Protein AF-A0A395JL79-F1 (afdb_monomer)

Mean predicted aligned error: 11.74 Å

Organism: NCBI:txid644221

Secondary structure (DSSP, 8-state):
----PPP-----S-S-HHHHHHHHHHGGGSS-PPP----------PPPP---HHHHHHHHHHHH--HHHHHTTTTS-GGGEEEETTEEEESSTHHHHHHHHHHHHTT-HHHHHHHHHHHHHHTTS-SSHHHHHHHHHHHHHT-EE--TT--S---EE----TTHHHHHHHHHHHHHHHHHHHTT--TTTTSHHHHHHHHHHHHHTT-HHHHHHHHHHHTT-HHHHHHHHHHHHHHH--THHHHHHHHHHHT-SSB-TTSPBPP-HHHHHHHHHHHHHHHHHHHTTS--TTHHHHHHHHHHHHHHHHHHHHTTS-HHHHHHHHHHHHHHHHH-TTT-SS-TT-

Radius of gyration: 23.01 Å; Cα contacts (8 Å, |Δi|>4): 337; chains: 1; bounding box: 56×67×57 Å

Nearest PDB structures (foldseek):
  3fp2-assembly1_A  TM=2.726E-01  e=8.564E+00  Saccharomyces cerevisiae
  7uwa-assembly1_E  TM=1.575E-01  e=2.202E+00  Citrus x limon

Structure (mmCIF, N/CA/C/O backbone):
data_AF-A0A395JL79-F1
#
_entry.id   AF-A0A395JL79-F1
#
loop_
_atom_site.group_PDB
_atom_site.id
_atom_site.type_symbol
_atom_site.label_atom_id
_atom_site.label_alt_id
_atom_site.label_comp_id
_atom_site.label_asym_id
_atom_site.label_entity_id
_atom_site.label_seq_id
_atom_site.pdbx_PDB_ins_code
_atom_site.Cartn_x
_atom_site.Cartn_y
_atom_site.Cartn_z
_atom_site.occupancy
_atom_site.B_iso_or_equiv
_atom_site.auth_seq_id
_atom_site.auth_comp_id
_atom_site.auth_asym_id
_atom_site.auth_atom_id
_atom_site.pdbx_PDB_model_num
ATOM 1 N N . MET A 1 1 ? 20.449 41.586 7.944 1.00 35.88 1 MET A N 1
ATOM 2 C CA . MET A 1 1 ? 19.721 40.452 8.551 1.00 35.88 1 MET A CA 1
ATOM 3 C C . MET A 1 1 ? 19.517 39.411 7.463 1.00 35.88 1 MET A C 1
ATOM 5 O O . MET A 1 1 ? 18.727 39.647 6.563 1.00 35.88 1 MET A O 1
ATOM 9 N N . LYS A 1 2 ? 20.332 38.350 7.452 1.00 28.09 2 LYS A N 1
ATOM 10 C CA . LYS A 1 2 ? 20.233 37.249 6.480 1.00 28.09 2 LYS A CA 1
ATOM 11 C C . LYS A 1 2 ? 19.336 36.169 7.091 1.00 28.09 2 LYS A C 1
ATOM 13 O O . LYS A 1 2 ? 19.547 35.816 8.247 1.00 28.09 2 LYS A O 1
ATOM 18 N N . SER A 1 3 ? 18.320 35.707 6.362 1.00 25.36 3 SER A N 1
ATOM 19 C CA . SER A 1 3 ? 17.423 34.650 6.837 1.00 25.36 3 SER A CA 1
ATOM 20 C C . SER A 1 3 ? 18.163 33.314 6.868 1.00 25.36 3 SER A C 1
ATOM 22 O O . SER A 1 3 ? 18.637 32.854 5.830 1.00 25.36 3 SER A O 1
ATOM 24 N N . ASN A 1 4 ? 18.229 32.680 8.036 1.00 24.16 4 ASN A N 1
ATOM 25 C CA . ASN A 1 4 ? 18.632 31.282 8.151 1.00 24.16 4 ASN A CA 1
ATOM 26 C C . ASN A 1 4 ? 17.526 30.416 7.532 1.00 24.16 4 ASN A C 1
ATOM 28 O O . ASN A 1 4 ? 16.476 30.223 8.146 1.00 24.16 4 ASN A O 1
ATOM 32 N N . LYS A 1 5 ? 17.744 29.931 6.304 1.00 25.89 5 LYS A N 1
ATOM 33 C CA . LYS A 1 5 ? 16.946 28.837 5.743 1.00 25.89 5 LYS A CA 1
ATOM 34 C C . LYS A 1 5 ? 17.264 27.579 6.555 1.00 25.89 5 LYS A C 1
ATOM 36 O O . LYS A 1 5 ? 18.432 27.247 6.741 1.00 25.89 5 LYS A O 1
ATOM 41 N N . ARG A 1 6 ? 16.225 26.954 7.112 1.00 25.12 6 ARG A N 1
ATOM 42 C CA . ARG A 1 6 ? 16.330 25.694 7.855 1.00 25.12 6 ARG A CA 1
ATOM 43 C C . ARG A 1 6 ? 16.490 24.533 6.877 1.00 25.12 6 ARG A C 1
ATOM 45 O O . ARG A 1 6 ? 15.900 24.546 5.802 1.00 25.12 6 ARG A O 1
ATOM 52 N N . ILE A 1 7 ? 17.312 23.585 7.303 1.00 28.25 7 ILE A N 1
ATOM 53 C CA . ILE A 1 7 ? 17.752 22.380 6.606 1.00 28.25 7 ILE A CA 1
ATOM 54 C C . ILE A 1 7 ? 16.629 21.332 6.661 1.00 28.25 7 ILE A C 1
ATOM 56 O O . ILE A 1 7 ? 15.991 21.162 7.701 1.00 28.25 7 ILE A O 1
ATOM 60 N N . LEU A 1 8 ? 16.384 20.662 5.536 1.00 26.08 8 LEU A N 1
ATOM 61 C CA . LEU A 1 8 ? 15.513 19.494 5.399 1.00 26.08 8 LEU A CA 1
ATOM 62 C C . LEU A 1 8 ? 16.403 18.320 4.978 1.00 26.08 8 LEU A C 1
ATOM 64 O O . LEU A 1 8 ? 17.030 18.388 3.928 1.00 26.08 8 LEU A O 1
ATOM 68 N N . LEU A 1 9 ? 16.459 17.267 5.792 1.00 24.62 9 LEU A N 1
ATOM 69 C CA . LEU A 1 9 ? 17.047 15.976 5.429 1.00 24.62 9 LEU A CA 1
ATOM 70 C C . LEU A 1 9 ? 15.900 14.975 5.222 1.00 24.62 9 LEU A C 1
ATOM 72 O O . LEU A 1 9 ? 15.149 14.752 6.175 1.00 24.62 9 LEU A O 1
ATOM 76 N N . PRO A 1 10 ? 15.729 14.370 4.033 1.00 32.12 10 PRO A N 1
ATOM 77 C CA . PRO A 1 10 ? 14.830 13.239 3.861 1.00 32.12 10 PRO A CA 1
ATOM 78 C C . PRO A 1 10 ? 15.561 11.896 4.052 1.00 32.12 10 PRO A C 1
ATOM 80 O O . PRO A 1 10 ? 16.658 11.691 3.545 1.00 32.12 10 PRO A O 1
ATOM 83 N N . CYS A 1 11 ? 14.903 11.028 4.826 1.00 28.41 11 CYS A N 1
ATOM 84 C CA . CYS A 1 11 ? 14.988 9.567 4.974 1.00 28.41 11 CYS A CA 1
ATOM 85 C C . CYS A 1 11 ? 16.276 8.818 4.575 1.00 28.41 11 CYS A C 1
ATOM 87 O O . CYS A 1 11 ? 16.659 8.738 3.412 1.00 28.41 11 CYS A O 1
ATOM 89 N N . GLY A 1 12 ? 16.853 8.119 5.558 1.00 25.81 12 GLY A N 1
ATOM 90 C CA . GLY A 1 12 ? 17.882 7.107 5.340 1.00 25.81 12 GLY A CA 1
ATOM 91 C C . GLY A 1 12 ? 17.348 5.832 4.670 1.00 25.81 12 GLY A C 1
ATOM 92 O O . GLY A 1 12 ? 16.394 5.234 5.151 1.00 25.81 12 GLY A O 1
ATOM 93 N N . ILE A 1 13 ? 18.035 5.448 3.591 1.00 29.73 13 ILE A N 1
ATOM 94 C CA . ILE A 1 13 ? 18.444 4.093 3.175 1.00 29.73 13 ILE A CA 1
ATOM 95 C C . ILE A 1 13 ? 17.333 3.020 3.049 1.00 29.73 13 ILE A C 1
ATOM 97 O O . ILE A 1 13 ? 16.940 2.368 4.011 1.00 29.73 13 ILE A O 1
ATOM 101 N N . VAL A 1 14 ? 16.992 2.777 1.771 1.00 32.81 14 VAL A N 1
ATOM 102 C CA . VAL A 1 14 ? 16.596 1.502 1.127 1.00 32.81 14 VAL A CA 1
ATOM 103 C C . VAL A 1 14 ? 15.148 1.040 1.332 1.00 32.81 14 VAL A C 1
ATOM 105 O O . VAL A 1 14 ? 14.847 -0.012 1.881 1.00 32.81 14 VAL A O 1
ATOM 108 N N . THR A 1 15 ? 14.230 1.808 0.753 1.00 31.19 15 THR A N 1
ATOM 109 C CA . THR A 1 15 ? 13.181 1.272 -0.134 1.00 31.19 15 THR A CA 1
ATOM 110 C C . THR A 1 15 ? 13.121 2.212 -1.340 1.00 31.19 15 THR A C 1
ATOM 112 O O . THR A 1 15 ? 13.441 3.389 -1.177 1.00 31.19 15 THR A O 1
ATOM 115 N N . SER A 1 16 ? 12.820 1.701 -2.542 1.00 38.34 16 SER A N 1
ATOM 116 C CA . SER A 1 16 ? 12.900 2.447 -3.816 1.00 38.34 16 SER A CA 1
ATOM 117 C C . SER A 1 16 ? 12.462 3.915 -3.692 1.00 38.34 16 SER A C 1
ATOM 119 O O . SER A 1 16 ? 11.491 4.219 -2.991 1.00 38.34 16 SER A O 1
ATOM 121 N N . ILE A 1 17 ? 13.126 4.823 -4.410 1.00 38.81 17 ILE A N 1
ATOM 122 C CA . ILE A 1 17 ? 12.767 6.252 -4.479 1.00 38.81 17 ILE A CA 1
ATOM 123 C C . ILE A 1 17 ? 11.259 6.443 -4.760 1.00 38.81 17 ILE A C 1
ATOM 125 O O . ILE A 1 17 ? 10.631 7.352 -4.211 1.00 38.81 17 ILE A O 1
ATOM 129 N N . SER A 1 18 ? 10.646 5.519 -5.503 1.00 34.09 18 SER A N 1
ATOM 130 C CA . SER A 1 18 ? 9.208 5.450 -5.793 1.00 34.09 18 SER A CA 1
ATOM 131 C C . SER A 1 18 ? 8.313 5.305 -4.547 1.00 34.09 18 SER A C 1
ATOM 133 O O . SER A 1 18 ? 7.221 5.871 -4.508 1.00 34.09 18 SER A O 1
ATOM 135 N N . ILE A 1 19 ? 8.766 4.606 -3.499 1.00 36.44 19 ILE A N 1
ATOM 136 C CA . ILE A 1 19 ? 8.059 4.482 -2.207 1.00 36.44 19 ILE A CA 1
ATOM 137 C C . ILE A 1 19 ? 8.264 5.746 -1.357 1.00 36.44 19 ILE A C 1
ATOM 139 O O . ILE A 1 19 ? 7.321 6.236 -0.732 1.00 36.44 19 ILE A O 1
ATOM 143 N N . CYS A 1 20 ? 9.460 6.339 -1.386 1.00 35.03 20 CYS A N 1
ATOM 144 C CA . CYS A 1 20 ? 9.767 7.578 -0.660 1.00 35.03 20 CYS A CA 1
ATOM 145 C C . CYS A 1 20 ? 8.932 8.779 -1.142 1.00 35.03 20 CYS A C 1
ATOM 147 O O . CYS A 1 20 ? 8.491 9.594 -0.327 1.00 35.03 20 CYS A O 1
ATOM 149 N N . ILE A 1 21 ? 8.647 8.873 -2.446 1.00 34.16 21 ILE A N 1
ATOM 150 C CA . ILE A 1 21 ? 7.797 9.937 -3.012 1.00 34.16 21 ILE A CA 1
ATOM 151 C C . ILE A 1 21 ? 6.359 9.859 -2.470 1.00 34.16 21 ILE A C 1
ATOM 153 O O . ILE A 1 21 ? 5.736 10.898 -2.241 1.00 34.16 21 ILE A O 1
ATOM 157 N N . TYR A 1 22 ? 5.843 8.657 -2.193 1.00 34.19 22 TYR A N 1
ATOM 158 C CA . TYR A 1 22 ? 4.493 8.469 -1.652 1.00 34.19 22 TYR A CA 1
ATOM 159 C C . TYR A 1 22 ? 4.357 9.003 -0.212 1.00 34.19 22 TYR A C 1
ATOM 161 O O . TYR A 1 22 ? 3.384 9.696 0.099 1.00 34.19 22 TYR A O 1
ATOM 169 N N . PHE A 1 23 ? 5.356 8.780 0.651 1.00 32.59 23 PHE A N 1
ATOM 170 C CA . PHE A 1 23 ? 5.346 9.287 2.033 1.00 32.59 23 PHE A CA 1
ATOM 171 C C . PHE A 1 23 ? 5.419 10.822 2.114 1.00 32.59 23 PHE A C 1
ATOM 173 O O . PHE A 1 23 ? 4.741 11.428 2.944 1.00 32.59 23 PHE A O 1
ATOM 180 N N . LEU A 1 24 ? 6.134 11.478 1.194 1.00 32.25 24 LEU A N 1
ATOM 181 C CA . LEU A 1 24 ? 6.222 12.947 1.140 1.00 32.25 24 LEU A CA 1
ATOM 182 C C . LEU A 1 24 ? 4.893 13.637 0.764 1.00 32.25 24 LEU A C 1
ATOM 184 O O . LEU A 1 24 ? 4.720 14.834 1.008 1.00 32.25 24 LEU A O 1
ATOM 188 N N . VAL A 1 25 ? 3.938 12.914 0.167 1.00 32.84 25 VAL A N 1
ATOM 189 C CA . VAL A 1 25 ? 2.616 13.457 -0.198 1.00 32.84 25 VAL A CA 1
ATOM 190 C C . VAL A 1 25 ? 1.648 13.472 0.995 1.00 32.84 25 VAL A C 1
ATOM 192 O O . VAL A 1 25 ? 0.778 14.345 1.048 1.00 32.84 25 VAL A O 1
ATOM 195 N N . GLN A 1 26 ? 1.815 12.571 1.967 1.00 33.25 26 GLN A N 1
ATOM 196 C CA . GLN A 1 26 ? 0.962 12.474 3.160 1.00 33.25 26 GLN A CA 1
ATOM 197 C C . GLN A 1 26 ? 1.230 13.602 4.176 1.00 33.25 26 GLN A C 1
ATOM 199 O O . GLN A 1 26 ? 0.284 14.162 4.734 1.00 33.25 26 GLN A O 1
ATOM 204 N N . ASP A 1 27 ? 2.486 14.034 4.330 1.00 32.03 27 ASP A N 1
ATOM 205 C CA . ASP A 1 27 ? 2.890 15.062 5.309 1.00 32.03 27 ASP A CA 1
ATOM 206 C C . ASP A 1 27 ? 2.229 16.440 5.098 1.00 32.03 27 ASP A C 1
ATOM 208 O O . ASP A 1 27 ? 2.135 17.245 6.024 1.00 32.03 27 ASP A O 1
ATOM 212 N N . LYS A 1 28 ? 1.707 16.738 3.899 1.00 34.94 28 LYS A N 1
ATOM 213 C CA . LYS A 1 28 ? 1.058 18.032 3.608 1.00 34.94 28 LYS A CA 1
ATOM 214 C C . LYS A 1 28 ? -0.351 18.197 4.185 1.00 34.94 28 LYS A C 1
ATOM 216 O O . LYS A 1 28 ? -0.870 19.313 4.140 1.00 34.94 28 LYS A O 1
ATOM 221 N N . TYR A 1 29 ? -0.972 17.138 4.705 1.00 36.22 29 TYR A N 1
ATOM 222 C CA . TYR A 1 29 ? -2.343 17.191 5.233 1.00 36.22 29 TYR A CA 1
ATOM 223 C C . TYR A 1 29 ? -2.423 17.270 6.767 1.00 36.22 29 TYR A C 1
ATOM 225 O O . TYR A 1 29 ? -3.520 17.382 7.310 1.00 36.22 29 TYR A O 1
ATOM 233 N N . LEU A 1 30 ? -1.280 17.316 7.464 1.00 31.88 30 LEU A N 1
ATOM 234 C CA . LEU A 1 30 ? -1.198 17.609 8.897 1.00 31.88 30 LEU A CA 1
ATOM 235 C C . LEU A 1 30 ? -0.513 18.972 9.110 1.00 31.88 30 LEU A C 1
ATOM 237 O O . LEU A 1 30 ? 0.690 19.101 8.884 1.00 31.88 30 LEU A O 1
ATOM 241 N N . PRO A 1 31 ? -1.232 20.025 9.537 1.00 27.19 31 PRO A N 1
ATOM 242 C CA . PRO A 1 31 ? -0.589 21.286 9.870 1.00 27.19 31 PRO A CA 1
ATOM 243 C C . PRO A 1 31 ? 0.194 21.129 11.187 1.00 27.19 31 PRO A C 1
ATOM 245 O O . PRO A 1 31 ? -0.408 20.943 12.240 1.00 27.19 31 PRO A O 1
ATOM 248 N N . ASN A 1 32 ? 1.525 21.277 11.114 1.00 32.78 32 ASN A N 1
ATOM 249 C CA . ASN A 1 32 ? 2.509 21.358 12.217 1.00 32.78 32 ASN A CA 1
ATOM 250 C C . ASN A 1 32 ? 3.158 20.051 12.724 1.00 32.78 32 ASN A C 1
ATOM 252 O O . ASN A 1 32 ? 3.128 19.781 13.924 1.00 32.78 32 ASN A O 1
ATOM 256 N N . SER A 1 33 ? 3.888 19.320 11.877 1.00 30.11 33 SER A N 1
ATOM 257 C CA . SER A 1 33 ? 4.981 18.454 12.353 1.00 30.11 33 SER A CA 1
ATOM 258 C C . SER A 1 33 ? 6.345 19.120 12.094 1.00 30.11 33 SER A C 1
ATOM 260 O O . SER A 1 33 ? 6.648 19.606 11.006 1.00 30.11 33 SER A O 1
ATOM 262 N N . THR A 1 34 ? 7.164 19.244 13.139 1.00 30.83 34 THR A N 1
ATOM 263 C CA . THR A 1 34 ? 8.537 19.772 13.064 1.00 30.83 34 THR A CA 1
ATOM 264 C C . THR A 1 34 ? 9.513 18.667 12.651 1.00 30.83 34 THR A C 1
ATOM 266 O O . THR A 1 34 ? 9.501 17.603 13.264 1.00 30.83 34 THR A O 1
ATOM 269 N N . SER A 1 35 ? 10.379 18.932 11.665 1.00 28.84 35 SER A N 1
ATOM 270 C CA . SER A 1 35 ? 11.387 17.994 11.141 1.00 28.84 35 SER A CA 1
ATOM 271 C C . SER A 1 35 ? 12.540 17.706 12.124 1.00 28.84 35 SER A C 1
ATOM 273 O O . SER A 1 35 ? 12.873 18.538 12.973 1.00 28.84 35 SER A O 1
ATOM 275 N N . HIS A 1 36 ? 13.153 16.519 12.006 1.00 37.94 36 HIS A N 1
ATOM 276 C CA . HIS A 1 36 ? 14.212 15.997 12.885 1.00 37.94 36 HIS A CA 1
ATOM 277 C C . HIS A 1 36 ? 15.485 15.578 12.124 1.00 37.94 36 HIS A C 1
ATOM 279 O O . HIS A 1 36 ? 15.401 15.105 10.994 1.00 37.94 36 HIS A O 1
ATOM 285 N N . ASP A 1 37 ? 16.640 15.720 12.792 1.00 26.97 37 ASP A N 1
ATOM 286 C CA . ASP A 1 37 ? 17.976 15.275 12.362 1.00 26.97 37 ASP A CA 1
ATOM 287 C C . ASP A 1 37 ? 18.184 13.763 12.583 1.00 26.97 37 ASP A C 1
ATOM 289 O O . ASP A 1 37 ? 17.857 13.236 13.651 1.00 26.97 37 ASP A O 1
ATOM 293 N N . PHE A 1 38 ? 18.803 13.084 11.610 1.00 26.55 38 PHE A N 1
ATOM 294 C CA . PHE A 1 38 ? 19.229 11.680 11.688 1.00 26.55 38 PHE A CA 1
ATOM 295 C C . PHE A 1 38 ? 20.764 11.574 11.747 1.00 26.55 38 PHE A C 1
ATOM 297 O O . PHE A 1 38 ? 21.465 12.246 10.995 1.00 26.55 38 PHE A O 1
ATOM 304 N N . GLN A 1 39 ? 21.295 10.700 12.609 1.00 26.80 39 GLN A N 1
ATOM 305 C CA . GLN A 1 39 ? 22.702 10.275 12.576 1.00 26.80 39 GLN A CA 1
ATOM 306 C C . GLN A 1 39 ? 22.824 8.935 11.837 1.00 26.80 39 GLN A C 1
ATOM 308 O O . GLN A 1 39 ? 22.110 7.987 12.158 1.00 26.80 39 GLN A O 1
ATOM 313 N N . GLN A 1 40 ? 23.733 8.862 10.858 1.00 25.17 40 GLN A N 1
ATOM 314 C CA . GLN A 1 40 ? 24.021 7.656 10.076 1.00 25.17 40 GLN A CA 1
ATOM 315 C C . GLN A 1 40 ? 24.845 6.632 10.876 1.00 25.17 40 GLN A C 1
ATOM 317 O O . GLN A 1 40 ? 25.783 6.990 11.591 1.00 25.17 40 GLN A O 1
ATOM 322 N N . VAL A 1 41 ? 24.527 5.347 10.699 1.00 24.12 41 VAL A N 1
ATOM 323 C CA . VAL A 1 41 ? 25.319 4.201 11.172 1.00 24.12 41 VAL A CA 1
ATOM 324 C C . VAL A 1 41 ? 25.913 3.497 9.951 1.00 24.12 41 VAL A C 1
ATOM 326 O O . VAL A 1 41 ? 25.181 3.115 9.043 1.00 24.12 41 VAL A O 1
ATOM 329 N N . ASN A 1 42 ? 27.235 3.311 9.938 1.00 24.17 42 ASN A N 1
ATOM 330 C CA . ASN A 1 42 ? 27.938 2.562 8.895 1.00 24.17 42 ASN A CA 1
ATOM 331 C C . ASN A 1 42 ? 27.686 1.056 9.047 1.00 24.17 42 ASN A C 1
ATOM 333 O O . ASN A 1 42 ? 28.084 0.463 10.052 1.00 24.17 42 ASN A O 1
ATOM 337 N N . ILE A 1 43 ? 27.092 0.432 8.029 1.00 24.09 43 ILE A N 1
ATOM 338 C CA . ILE A 1 43 ? 26.986 -1.026 7.899 1.00 24.09 43 ILE A CA 1
ATOM 339 C C . ILE A 1 43 ? 27.960 -1.476 6.805 1.00 24.09 43 ILE A C 1
ATOM 341 O O . ILE A 1 43 ? 27.971 -0.947 5.699 1.00 24.09 43 ILE A O 1
ATOM 345 N N . SER A 1 44 ? 28.811 -2.443 7.143 1.00 24.56 44 SER A N 1
ATOM 346 C CA . SER A 1 44 ? 29.825 -3.024 6.259 1.00 24.56 44 SER A CA 1
ATOM 347 C C . SER A 1 44 ? 29.184 -3.944 5.215 1.00 24.56 44 SER A C 1
ATOM 349 O O . SER A 1 44 ? 28.647 -4.992 5.572 1.00 24.56 44 SER A O 1
ATOM 351 N N . THR A 1 45 ? 29.308 -3.607 3.933 1.00 27.56 45 THR A N 1
ATOM 352 C CA . THR A 1 45 ? 28.855 -4.425 2.799 1.00 27.56 45 THR A CA 1
ATOM 353 C C . THR A 1 45 ? 29.952 -5.400 2.354 1.00 27.56 45 THR A C 1
ATOM 355 O O . THR A 1 45 ? 30.867 -5.056 1.608 1.00 27.56 45 THR A O 1
ATOM 358 N N . ASN A 1 46 ? 29.882 -6.655 2.807 1.00 27.12 46 ASN A N 1
ATOM 359 C CA . ASN A 1 46 ? 30.687 -7.725 2.211 1.00 27.12 46 ASN A CA 1
ATOM 360 C C . ASN A 1 46 ? 29.962 -8.286 0.982 1.00 27.12 46 ASN A C 1
ATOM 362 O O . ASN A 1 46 ? 28.807 -8.692 1.065 1.00 27.12 46 ASN A O 1
ATOM 366 N N . LYS A 1 47 ? 30.663 -8.319 -0.154 1.00 28.45 47 LYS A N 1
ATOM 367 C CA . LYS A 1 47 ? 30.172 -8.846 -1.434 1.00 28.45 47 LYS A CA 1
ATOM 368 C C . LYS A 1 47 ? 29.895 -10.359 -1.320 1.00 28.45 47 LYS A C 1
ATOM 370 O O . LYS A 1 47 ? 30.787 -11.070 -0.850 1.00 28.45 47 LYS A O 1
ATOM 375 N N . PRO A 1 48 ? 28.732 -10.877 -1.754 1.00 36.66 48 PRO A N 1
ATOM 376 C CA . PRO A 1 48 ? 28.466 -12.310 -1.708 1.00 36.66 48 PRO A CA 1
ATOM 377 C C . PRO A 1 48 ? 29.303 -13.072 -2.747 1.00 36.66 48 PRO A C 1
ATOM 379 O O . PRO A 1 48 ? 29.493 -12.636 -3.885 1.00 36.66 48 PRO A O 1
ATOM 382 N N . GLU A 1 49 ? 29.826 -14.220 -2.324 1.00 34.19 49 GLU A N 1
ATOM 383 C CA . GLU A 1 49 ? 30.579 -15.164 -3.149 1.00 34.19 49 GLU A CA 1
ATOM 384 C C . GLU A 1 49 ? 29.624 -15.877 -4.126 1.00 34.19 49 GLU A C 1
ATOM 386 O O . GLU A 1 49 ? 28.550 -16.335 -3.735 1.00 34.19 49 GLU A O 1
ATOM 391 N N . VAL A 1 50 ? 29.995 -15.969 -5.408 1.00 40.53 50 VAL A N 1
ATOM 392 C CA . VAL A 1 50 ? 29.166 -16.620 -6.438 1.00 40.53 50 VAL A CA 1
ATOM 393 C C . VAL A 1 50 ? 29.192 -18.137 -6.224 1.00 40.53 50 VAL A C 1
ATOM 395 O O . VAL A 1 50 ? 30.122 -18.827 -6.643 1.00 40.53 50 VAL A O 1
ATOM 398 N N . LEU A 1 51 ? 28.167 -18.666 -5.560 1.00 44.31 51 LEU A N 1
ATOM 399 C CA . LEU A 1 51 ? 27.939 -20.103 -5.413 1.00 44.31 51 LEU A CA 1
ATOM 400 C C . LEU A 1 51 ? 27.280 -20.670 -6.690 1.00 44.31 51 LEU A C 1
ATOM 402 O O . LEU A 1 51 ? 26.502 -19.998 -7.365 1.00 44.31 51 LEU A O 1
ATOM 406 N N . GLY A 1 52 ? 27.609 -21.914 -7.057 1.00 51.72 52 GLY A N 1
ATOM 407 C CA . GLY A 1 52 ? 26.949 -22.615 -8.171 1.00 51.72 52 GLY A CA 1
ATOM 408 C C . GLY A 1 52 ? 25.472 -22.922 -7.874 1.00 51.72 52 GLY A C 1
ATOM 409 O O . GLY A 1 52 ? 25.108 -23.060 -6.708 1.00 51.72 52 GLY A O 1
ATOM 410 N N . GLU A 1 53 ? 24.642 -23.082 -8.916 1.00 51.19 53 GLU A N 1
ATOM 411 C CA . GLU A 1 53 ? 23.160 -23.142 -8.851 1.00 51.19 53 GLU A CA 1
ATOM 412 C C . GLU A 1 53 ? 22.593 -23.994 -7.698 1.00 51.19 53 GLU A C 1
ATOM 414 O O . GLU A 1 53 ? 21.739 -23.528 -6.946 1.00 51.19 53 GLU A O 1
ATOM 419 N N . THR A 1 54 ? 23.093 -25.218 -7.496 1.00 54.19 54 THR A N 1
ATOM 420 C CA . THR A 1 54 ? 22.615 -26.111 -6.423 1.00 54.19 54 THR A CA 1
ATOM 421 C C . THR A 1 54 ? 22.965 -25.594 -5.026 1.00 54.19 54 THR A C 1
ATOM 423 O O . THR A 1 54 ? 22.135 -25.636 -4.126 1.00 54.19 54 THR A O 1
ATOM 426 N N . LYS A 1 55 ? 24.174 -25.050 -4.842 1.00 59.03 55 LYS A N 1
ATOM 427 C CA . LYS A 1 55 ? 24.627 -24.528 -3.543 1.00 59.03 55 LYS A CA 1
ATOM 428 C C . LYS A 1 55 ? 23.933 -23.219 -3.182 1.00 59.03 55 LYS A C 1
ATOM 430 O O . LYS A 1 55 ? 23.637 -23.010 -2.013 1.00 59.03 55 LYS A O 1
ATOM 435 N N . THR A 1 56 ? 23.646 -22.374 -4.171 1.00 59.22 56 THR A N 1
ATOM 436 C CA . THR A 1 56 ? 22.850 -21.154 -3.984 1.00 59.22 56 THR A CA 1
ATOM 437 C C . THR A 1 56 ? 21.431 -21.512 -3.556 1.00 59.22 56 THR A C 1
ATOM 439 O O . THR A 1 56 ? 20.946 -20.994 -2.556 1.00 59.22 56 THR A O 1
ATOM 442 N N . ARG A 1 57 ? 20.799 -22.479 -4.237 1.00 58.03 57 ARG A N 1
ATOM 443 C CA . ARG A 1 57 ? 19.463 -22.978 -3.882 1.00 58.03 57 ARG A CA 1
ATOM 444 C C . ARG A 1 57 ? 19.405 -23.517 -2.450 1.00 58.03 57 ARG A C 1
ATOM 446 O O . ARG A 1 57 ? 18.505 -23.145 -1.702 1.00 58.03 57 ARG A O 1
ATOM 453 N N . ASP A 1 58 ? 20.360 -24.358 -2.063 1.00 61.31 58 ASP A N 1
ATOM 454 C CA . ASP A 1 58 ? 20.387 -24.966 -0.728 1.00 61.31 58 ASP A CA 1
ATOM 455 C C . ASP A 1 58 ? 20.701 -23.941 0.377 1.00 61.31 58 ASP A C 1
ATOM 457 O O . ASP A 1 58 ? 20.101 -23.999 1.449 1.00 61.31 58 ASP A O 1
ATOM 461 N N . ALA A 1 59 ? 21.568 -22.958 0.104 1.00 58.72 59 ALA A N 1
ATOM 462 C CA . ALA A 1 59 ? 21.872 -21.869 1.036 1.00 58.72 59 ALA A CA 1
ATOM 463 C C . ALA A 1 59 ? 20.680 -20.919 1.259 1.00 58.72 59 ALA A C 1
ATOM 465 O O . ALA A 1 59 ? 20.491 -20.414 2.366 1.00 58.72 59 ALA A O 1
ATOM 466 N N . ILE A 1 60 ? 19.852 -20.689 0.234 1.00 56.38 60 ILE A N 1
ATOM 467 C CA . ILE A 1 60 ? 18.631 -19.879 0.364 1.00 56.38 60 ILE A CA 1
ATOM 468 C C . ILE A 1 60 ? 17.560 -20.650 1.145 1.00 56.38 60 ILE A C 1
ATOM 470 O O . ILE A 1 60 ? 16.947 -20.088 2.054 1.00 56.38 60 ILE A O 1
ATOM 474 N N . LYS A 1 61 ? 17.391 -21.955 0.872 1.00 56.56 61 LYS A N 1
ATOM 475 C CA . LYS A 1 61 ? 16.491 -22.829 1.649 1.00 56.56 61 LYS A CA 1
ATOM 476 C C . LYS A 1 61 ? 16.829 -22.818 3.137 1.00 56.56 61 LYS A C 1
ATOM 478 O O . LYS A 1 61 ? 15.927 -22.740 3.964 1.00 56.56 61 LYS A O 1
ATOM 483 N N . SER A 1 62 ? 18.116 -22.881 3.481 1.00 50.75 62 SER A N 1
ATOM 484 C CA . SER A 1 62 ? 18.541 -22.995 4.878 1.00 50.75 62 SER A CA 1
ATOM 485 C C . SER A 1 62 ? 18.453 -21.693 5.676 1.00 50.75 62 SER A C 1
ATOM 487 O O . SER A 1 62 ? 18.365 -21.761 6.898 1.00 50.75 62 SER A O 1
ATOM 489 N N . ASN A 1 63 ? 18.503 -20.526 5.023 1.00 43.81 63 ASN A N 1
ATOM 490 C CA . ASN A 1 63 ? 18.655 -19.244 5.720 1.00 43.81 63 ASN A CA 1
ATOM 491 C C . ASN A 1 63 ? 17.380 -18.400 5.820 1.00 43.81 63 ASN A C 1
ATOM 493 O O . ASN A 1 63 ? 17.326 -17.545 6.700 1.00 43.81 63 ASN A O 1
ATOM 497 N N . VAL A 1 64 ? 16.382 -18.593 4.948 1.00 46.16 64 VAL A N 1
ATOM 498 C CA . VAL A 1 64 ? 15.320 -17.577 4.793 1.00 46.16 64 VAL A CA 1
ATOM 499 C C . VAL A 1 64 ? 13.896 -18.098 5.039 1.00 46.16 64 VAL A C 1
ATOM 501 O O . VAL A 1 64 ? 12.968 -17.304 5.118 1.00 46.16 64 VAL A O 1
ATOM 504 N N . GLY A 1 65 ? 13.678 -19.407 5.222 1.00 45.50 65 GLY A N 1
ATOM 505 C CA . GLY A 1 65 ? 12.318 -19.938 5.441 1.00 45.50 65 GLY A CA 1
ATOM 506 C C . GLY A 1 65 ? 11.357 -19.673 4.268 1.00 45.50 65 GLY A C 1
ATOM 507 O O . GLY A 1 65 ? 10.144 -19.694 4.441 1.00 45.50 65 GLY A O 1
ATOM 508 N N . LEU A 1 66 ? 11.910 -19.415 3.079 1.00 55.06 66 LEU A N 1
ATOM 509 C CA . LEU A 1 66 ? 11.212 -19.034 1.850 1.00 55.06 66 LEU A CA 1
ATOM 510 C C . LEU A 1 66 ? 10.846 -20.252 0.990 1.00 55.06 66 LEU A C 1
ATOM 512 O O . LEU A 1 66 ? 11.061 -20.254 -0.220 1.00 55.06 66 LEU A O 1
ATOM 516 N N . GLU A 1 67 ? 10.349 -21.330 1.596 1.00 55.81 67 GLU A N 1
ATOM 517 C CA . GLU A 1 67 ? 10.021 -22.550 0.839 1.00 55.81 67 GLU A CA 1
ATOM 518 C C . GLU A 1 67 ? 8.994 -22.269 -0.275 1.00 55.81 67 GLU A C 1
ATOM 520 O O . GLU A 1 67 ? 9.159 -22.766 -1.393 1.00 55.81 67 GLU A O 1
ATOM 525 N N . ASP A 1 68 ? 8.042 -21.366 -0.021 1.00 53.09 68 ASP A N 1
ATOM 526 C CA . ASP A 1 68 ? 7.041 -20.934 -0.999 1.00 53.09 68 ASP A CA 1
ATOM 527 C C . ASP A 1 68 ? 7.642 -20.058 -2.118 1.00 53.09 68 ASP A C 1
ATOM 529 O O . ASP A 1 68 ? 7.330 -20.270 -3.289 1.00 53.09 68 ASP A O 1
ATOM 533 N N . GLU A 1 69 ? 8.582 -19.146 -1.826 1.00 52.69 69 GLU A N 1
ATOM 534 C CA . GLU A 1 69 ? 9.238 -18.321 -2.867 1.00 52.69 69 GLU A CA 1
ATOM 535 C C . GLU A 1 69 ? 10.284 -19.091 -3.679 1.00 52.69 69 GLU A C 1
ATOM 537 O O . GLU A 1 69 ? 10.713 -18.651 -4.742 1.00 52.69 69 GLU A O 1
ATOM 542 N N . LEU A 1 70 ? 10.702 -20.264 -3.211 1.00 54.34 70 LEU A N 1
ATOM 543 C CA . LEU A 1 70 ? 11.591 -21.140 -3.964 1.00 54.34 70 LEU A CA 1
ATOM 544 C C . LEU A 1 70 ? 10.835 -22.084 -4.898 1.00 54.34 70 LEU A C 1
ATOM 546 O O . LEU A 1 70 ? 11.434 -22.558 -5.863 1.00 54.34 70 LEU A O 1
ATOM 550 N N . SER A 1 71 ? 9.540 -22.324 -4.662 1.00 54.59 71 SER A N 1
ATOM 551 C CA . SER A 1 71 ? 8.672 -23.024 -5.620 1.00 54.59 71 SER A CA 1
ATOM 552 C C . SER A 1 71 ? 8.518 -22.229 -6.926 1.00 54.59 71 SER A C 1
ATOM 554 O O . SER A 1 71 ? 8.528 -22.808 -8.009 1.00 54.59 71 SER A O 1
ATOM 556 N N . PHE A 1 72 ? 8.541 -20.893 -6.838 1.00 54.28 72 PHE A N 1
ATOM 557 C CA . PHE A 1 72 ? 8.632 -19.974 -7.979 1.00 54.28 72 PHE A CA 1
ATOM 558 C C . PHE A 1 72 ? 9.859 -20.248 -8.869 1.00 54.28 72 PHE A C 1
ATOM 560 O O . PHE A 1 72 ? 9.775 -20.118 -10.090 1.00 54.28 72 PHE A O 1
ATOM 567 N N . LEU A 1 73 ? 10.982 -20.692 -8.284 1.00 55.38 73 LEU A N 1
ATOM 568 C CA . LEU A 1 73 ? 12.202 -21.039 -9.025 1.00 55.38 73 LEU A CA 1
ATOM 569 C C . LEU A 1 73 ? 12.133 -22.408 -9.716 1.00 55.38 73 LEU A C 1
ATOM 571 O O . LEU A 1 73 ? 12.956 -22.686 -10.590 1.00 55.38 73 LEU A O 1
ATOM 575 N N . ASP A 1 74 ? 11.191 -23.279 -9.344 1.00 55.47 74 ASP A N 1
ATOM 576 C CA . ASP A 1 74 ? 11.018 -24.568 -10.009 1.00 55.47 74 ASP A CA 1
ATOM 577 C C . ASP A 1 74 ? 10.291 -24.357 -11.353 1.00 55.47 74 ASP A C 1
ATOM 579 O O . ASP A 1 74 ? 9.077 -24.174 -11.444 1.00 55.47 74 ASP A O 1
ATOM 583 N N . GLY A 1 75 ? 11.078 -24.337 -12.432 1.00 57.62 75 GLY A N 1
ATOM 584 C CA . GLY A 1 75 ? 10.606 -24.227 -13.819 1.00 57.62 75 GLY A CA 1
ATOM 585 C C . GLY A 1 75 ? 11.147 -23.011 -14.570 1.00 57.62 75 GLY A C 1
ATOM 586 O O . GLY A 1 75 ? 11.423 -23.125 -15.766 1.00 57.62 75 GLY A O 1
ATOM 587 N N . ILE A 1 76 ? 11.422 -21.906 -13.867 1.00 60.38 76 ILE A N 1
ATOM 588 C CA . ILE A 1 76 ? 12.047 -20.728 -14.476 1.00 60.38 76 ILE A CA 1
ATOM 589 C C . ILE A 1 76 ? 13.540 -21.014 -14.651 1.00 60.38 76 ILE A C 1
ATOM 591 O O . ILE A 1 76 ? 14.241 -21.416 -13.721 1.00 60.38 76 ILE A O 1
ATOM 595 N N . LYS A 1 77 ? 14.071 -20.803 -15.859 1.00 63.31 77 LYS A N 1
ATOM 596 C CA . LYS A 1 77 ? 15.515 -20.937 -16.100 1.00 63.31 77 LYS A CA 1
ATOM 597 C C . LYS A 1 77 ? 16.264 -19.915 -15.236 1.00 63.31 77 LYS A C 1
ATOM 599 O O . LYS A 1 77 ? 16.233 -18.729 -15.548 1.00 63.31 77 LYS A O 1
ATOM 604 N N . TYR A 1 78 ? 17.012 -20.387 -14.231 1.00 56.72 78 TYR A N 1
ATOM 605 C CA . TYR A 1 78 ? 17.824 -19.578 -13.299 1.00 56.72 78 TYR A CA 1
ATOM 606 C C . TYR A 1 78 ? 18.689 -18.499 -13.967 1.00 56.72 78 TYR A C 1
ATOM 608 O O . TYR A 1 78 ? 18.974 -17.471 -13.366 1.00 56.72 78 TYR A O 1
ATOM 616 N N . LYS A 1 79 ? 19.074 -18.693 -15.235 1.00 67.69 79 LYS A N 1
ATOM 617 C CA . LYS A 1 79 ? 19.828 -17.709 -16.028 1.00 67.69 79 LYS A CA 1
ATOM 618 C C . LYS A 1 79 ? 19.127 -16.355 -16.182 1.00 67.69 79 LYS A C 1
ATOM 620 O O . LYS A 1 79 ? 19.804 -15.368 -16.455 1.00 67.69 79 LYS A O 1
ATOM 625 N N . ASN A 1 80 ? 17.808 -16.319 -16.014 1.00 71.38 80 ASN A N 1
ATOM 626 C CA . ASN A 1 80 ? 16.994 -15.119 -16.182 1.00 71.38 80 ASN A CA 1
ATOM 627 C C . ASN A 1 80 ? 16.662 -14.432 -14.854 1.00 71.38 80 ASN A C 1
ATOM 629 O O . ASN A 1 80 ? 15.882 -13.487 -14.861 1.00 71.38 80 ASN A O 1
ATOM 633 N N . ILE A 1 81 ? 17.224 -14.898 -13.738 1.00 73.19 81 ILE A N 1
ATOM 634 C CA . ILE A 1 81 ? 16.910 -14.416 -12.396 1.00 73.19 81 ILE A CA 1
ATOM 635 C C . ILE A 1 81 ? 18.162 -13.812 -11.758 1.00 73.19 81 ILE A C 1
ATOM 637 O O . ILE A 1 81 ? 19.267 -14.342 -11.896 1.00 73.19 81 ILE A O 1
ATOM 641 N N . GLU A 1 82 ? 17.977 -12.706 -11.052 1.00 73.06 82 GLU A N 1
ATOM 642 C CA . GLU A 1 82 ? 18.956 -12.066 -10.187 1.00 73.06 82 GLU A CA 1
ATOM 643 C C . GLU A 1 82 ? 18.466 -12.051 -8.741 1.00 73.06 82 GLU A C 1
ATOM 645 O O . GLU A 1 82 ? 17.274 -11.928 -8.457 1.00 73.06 82 GLU A O 1
ATOM 650 N N . PHE A 1 83 ? 19.418 -12.213 -7.825 1.00 65.19 83 PHE A N 1
ATOM 651 C CA . PHE A 1 83 ? 19.195 -12.024 -6.401 1.00 65.19 83 PHE A CA 1
ATOM 652 C C . PHE A 1 83 ? 19.613 -10.604 -6.063 1.00 65.19 83 PHE A C 1
ATOM 654 O O . PHE A 1 83 ? 20.782 -10.251 -6.225 1.00 65.19 83 PHE A O 1
ATOM 661 N N . THR A 1 84 ? 18.660 -9.813 -5.601 1.00 66.62 84 THR A N 1
ATOM 662 C CA . THR A 1 84 ? 18.887 -8.456 -5.121 1.00 66.62 84 THR A CA 1
ATOM 663 C C . THR A 1 84 ? 18.643 -8.412 -3.616 1.00 66.62 84 THR A C 1
ATOM 665 O O . THR A 1 84 ? 18.080 -9.344 -3.031 1.00 66.62 84 THR A O 1
ATOM 668 N N . ASP A 1 85 ? 19.015 -7.307 -2.972 1.00 53.97 85 ASP A N 1
ATOM 669 C CA . ASP A 1 85 ? 18.656 -7.054 -1.568 1.00 53.97 85 ASP A CA 1
ATOM 670 C C . ASP A 1 85 ? 17.123 -6.989 -1.361 1.00 53.97 85 ASP A C 1
ATOM 672 O O . ASP A 1 85 ? 16.633 -7.006 -0.232 1.00 53.97 85 ASP A O 1
ATOM 676 N N . HIS A 1 86 ? 16.357 -6.959 -2.458 1.00 54.28 86 HIS A N 1
ATOM 677 C CA . HIS A 1 86 ? 14.897 -6.920 -2.506 1.00 54.28 86 HIS A CA 1
ATOM 678 C C . HIS A 1 86 ? 14.255 -8.266 -2.867 1.00 54.28 86 HIS A C 1
ATOM 680 O O . HIS A 1 86 ? 13.040 -8.332 -3.048 1.00 54.28 86 HIS A O 1
ATOM 686 N N . GLY A 1 87 ? 15.048 -9.337 -2.950 1.00 67.81 87 GLY A N 1
ATOM 687 C CA . GLY A 1 87 ? 14.576 -10.684 -3.238 1.00 67.81 87 GLY A CA 1
ATOM 688 C C . GLY A 1 87 ? 14.950 -11.162 -4.637 1.00 67.81 87 GLY A C 1
ATOM 689 O O . GLY A 1 87 ? 16.021 -10.867 -5.163 1.00 67.81 87 GLY A O 1
ATOM 690 N N . ILE A 1 88 ? 14.086 -11.993 -5.208 1.00 72.62 88 ILE A N 1
ATOM 691 C CA . ILE A 1 88 ? 14.331 -12.689 -6.469 1.00 72.62 88 ILE A CA 1
ATOM 692 C C . ILE A 1 88 ? 13.633 -11.924 -7.591 1.00 72.62 88 ILE A C 1
ATOM 694 O O . ILE A 1 88 ? 12.405 -11.903 -7.634 1.00 72.62 88 ILE A O 1
ATOM 698 N N . GLN A 1 89 ? 14.402 -11.336 -8.506 1.00 80.44 89 GLN A N 1
ATOM 699 C CA . GLN A 1 89 ? 13.872 -10.535 -9.613 1.00 80.44 89 GLN A CA 1
ATOM 700 C C . GLN A 1 89 ? 14.307 -11.099 -10.967 1.00 80.44 89 GLN A C 1
ATOM 702 O O . GLN A 1 89 ? 15.413 -11.631 -11.094 1.00 80.44 89 GLN A O 1
ATOM 707 N N . PRO A 1 90 ? 13.471 -11.012 -12.012 1.00 87.00 90 PRO A N 1
ATOM 708 C CA . PRO A 1 90 ? 13.922 -11.332 -13.353 1.00 87.00 90 PRO A CA 1
ATOM 709 C C . PRO A 1 90 ? 14.892 -10.255 -13.855 1.00 87.00 90 PRO A C 1
ATOM 711 O O . PRO A 1 90 ? 14.642 -9.066 -13.694 1.00 87.00 90 PRO A O 1
ATOM 714 N N . LYS A 1 91 ? 15.964 -10.659 -14.548 1.00 89.25 91 LYS A N 1
ATOM 715 C CA . LYS A 1 91 ? 16.854 -9.720 -15.267 1.00 89.25 91 LYS A CA 1
ATOM 716 C C . LYS A 1 91 ? 16.100 -8.903 -16.309 1.00 89.25 91 LYS A C 1
ATOM 718 O O . LYS A 1 91 ? 16.446 -7.771 -16.596 1.00 89.25 91 LYS A O 1
ATOM 723 N N . ASN A 1 92 ? 15.113 -9.541 -16.929 1.00 93.06 92 ASN A N 1
ATOM 724 C CA . ASN A 1 92 ? 14.224 -8.951 -17.910 1.00 93.06 92 ASN A CA 1
ATOM 725 C C . ASN A 1 92 ? 12.859 -9.634 -17.768 1.00 93.06 92 ASN A C 1
ATOM 727 O O . ASN A 1 92 ? 12.762 -10.861 -17.887 1.00 93.06 92 ASN A O 1
ATOM 731 N N . LEU A 1 93 ? 11.824 -8.845 -17.478 1.00 94.12 93 LEU A N 1
ATOM 732 C CA . LEU A 1 93 ? 10.480 -9.332 -17.191 1.00 94.12 93 LEU A CA 1
ATOM 733 C C . LEU A 1 93 ? 9.847 -9.997 -18.417 1.00 94.12 93 LEU A C 1
ATOM 735 O O . LEU A 1 93 ? 9.157 -11.002 -18.262 1.00 94.12 93 LEU A O 1
ATOM 739 N N . ALA A 1 94 ? 10.116 -9.507 -19.631 1.00 95.38 94 ALA A N 1
ATOM 740 C CA . ALA A 1 94 ? 9.539 -10.067 -20.853 1.00 95.38 94 ALA A CA 1
ATOM 741 C C . ALA A 1 94 ? 9.940 -11.538 -21.062 1.00 95.38 94 ALA A C 1
ATOM 743 O O . ALA A 1 94 ? 9.128 -12.342 -21.515 1.00 95.38 94 ALA A O 1
ATOM 744 N N . ASN A 1 95 ? 11.144 -11.930 -20.629 1.00 94.00 95 ASN A N 1
ATOM 745 C CA . ASN A 1 95 ? 11.620 -13.316 -20.708 1.00 94.00 95 ASN A CA 1
ATOM 746 C C . ASN A 1 95 ? 10.863 -14.307 -19.811 1.00 94.00 95 ASN A C 1
ATOM 748 O O . ASN A 1 95 ? 10.988 -15.516 -20.017 1.00 94.00 95 ASN A O 1
ATOM 752 N N . VAL A 1 96 ? 10.144 -13.825 -18.795 1.00 93.38 96 VAL A N 1
ATOM 753 C CA . VAL A 1 96 ? 9.380 -14.663 -17.855 1.00 93.38 96 VAL A CA 1
ATOM 754 C C . VAL A 1 96 ? 7.887 -14.329 -17.840 1.00 93.38 96 VAL A C 1
ATOM 756 O O . VAL A 1 96 ? 7.116 -15.058 -17.226 1.00 93.38 96 VAL A O 1
ATOM 759 N N . TYR A 1 97 ? 7.461 -13.266 -18.529 1.00 94.62 97 TYR A N 1
ATOM 760 C CA . TYR A 1 97 ? 6.101 -12.729 -18.470 1.00 94.62 97 TYR A CA 1
ATOM 761 C C . TYR A 1 97 ? 5.031 -13.785 -18.767 1.00 94.62 97 TYR A C 1
ATOM 763 O O . TYR A 1 97 ? 4.146 -14.003 -17.943 1.00 94.62 97 TYR A O 1
ATOM 771 N N . ASP A 1 98 ? 5.135 -14.485 -19.900 1.00 94.31 98 ASP A N 1
ATOM 772 C CA . ASP A 1 98 ? 4.137 -15.484 -20.306 1.00 94.31 98 ASP A CA 1
ATOM 773 C C . ASP A 1 98 ? 4.072 -16.671 -19.332 1.00 94.31 98 ASP A C 1
ATOM 775 O O . ASP A 1 98 ? 2.994 -17.212 -19.079 1.00 94.31 98 ASP A O 1
ATOM 779 N N . GLU A 1 99 ? 5.208 -17.056 -18.740 1.00 93.00 99 GLU A N 1
ATOM 780 C CA . GLU A 1 99 ? 5.254 -18.107 -17.719 1.00 93.00 99 GLU A CA 1
ATOM 781 C C . GLU A 1 99 ? 4.552 -17.652 -16.433 1.00 93.00 99 GLU A C 1
ATOM 783 O O . GLU A 1 99 ? 3.737 -18.399 -15.890 1.00 93.00 99 GLU A O 1
ATOM 788 N N . LEU A 1 100 ? 4.811 -16.419 -15.978 1.00 92.38 100 LEU A N 1
ATOM 789 C CA . LEU A 1 100 ? 4.143 -15.840 -14.808 1.00 92.38 100 LEU A CA 1
ATOM 790 C C . LEU A 1 100 ? 2.638 -15.709 -15.028 1.00 92.38 100 LEU A C 1
ATOM 792 O O . LEU A 1 100 ? 1.864 -16.061 -14.143 1.00 92.38 100 LEU A O 1
ATOM 796 N N . VAL A 1 101 ? 2.220 -15.252 -16.211 1.00 95.19 101 VAL A N 1
ATOM 797 C CA . VAL A 1 101 ? 0.806 -15.173 -16.593 1.00 95.19 101 VAL A CA 1
ATOM 798 C C . VAL A 1 101 ? 0.168 -16.558 -16.563 1.00 95.19 101 VAL A C 1
ATOM 800 O O . VAL A 1 101 ? -0.888 -16.716 -15.956 1.00 95.19 101 VAL A O 1
ATOM 803 N N . SER A 1 102 ? 0.799 -17.563 -17.178 1.00 95.06 102 SER A N 1
ATOM 804 C CA . SER A 1 102 ? 0.271 -18.932 -17.190 1.00 95.06 102 SER A CA 1
ATOM 805 C C . SER A 1 102 ? 0.110 -19.478 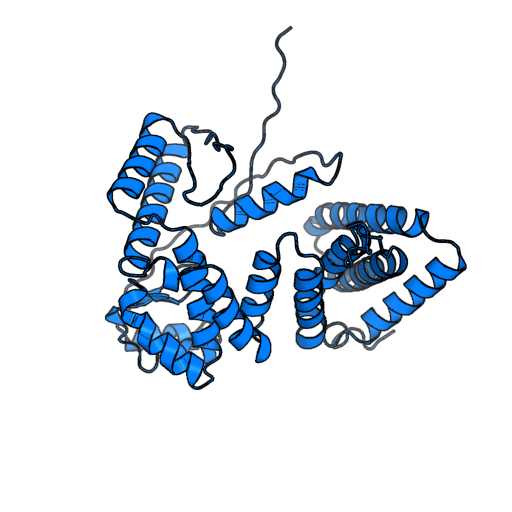-15.772 1.00 95.06 102 SER A C 1
ATOM 807 O O . SER A 1 102 ? -0.979 -19.912 -15.412 1.00 95.06 102 SER A O 1
ATOM 809 N N . LYS A 1 103 ? 1.158 -19.393 -14.942 1.00 92.12 103 LYS A N 1
ATOM 810 C CA . LYS A 1 103 ? 1.128 -19.881 -13.556 1.00 92.12 103 LYS A CA 1
ATOM 811 C C . LYS A 1 103 ? 0.090 -19.142 -12.710 1.00 92.12 103 LYS A C 1
ATOM 813 O O . LYS A 1 103 ? -0.669 -19.775 -11.982 1.00 92.12 103 LYS A O 1
ATOM 818 N N . ALA A 1 104 ? 0.006 -17.819 -12.840 1.00 93.31 104 ALA A N 1
ATOM 819 C CA . ALA A 1 104 ? -0.991 -17.015 -12.138 1.00 93.31 104 ALA A CA 1
ATOM 820 C C . ALA A 1 104 ? -2.428 -17.409 -12.527 1.00 93.31 104 ALA A C 1
ATOM 822 O O . ALA A 1 104 ? -3.299 -17.492 -11.662 1.00 93.31 104 ALA A O 1
ATOM 823 N N . LEU A 1 105 ? -2.679 -17.687 -13.812 1.00 95.44 105 LEU A N 1
ATOM 824 C CA . LEU A 1 105 ? -3.976 -18.182 -14.292 1.00 95.44 105 LEU A CA 1
ATOM 825 C C . LEU A 1 105 ? -4.286 -19.605 -13.806 1.00 95.44 105 LEU A C 1
ATOM 827 O O . LEU A 1 105 ? -5.456 -19.923 -13.596 1.00 95.44 105 LEU A O 1
ATOM 831 N N . ASP A 1 106 ? -3.258 -20.419 -13.564 1.00 95.56 106 ASP A N 1
ATOM 832 C CA . ASP A 1 106 ? -3.372 -21.747 -12.948 1.00 95.56 106 ASP A CA 1
ATOM 833 C C . ASP A 1 106 ? -3.546 -21.690 -11.413 1.00 95.56 106 ASP A C 1
ATOM 835 O O . ASP A 1 106 ? -3.656 -22.727 -10.756 1.00 95.56 106 ASP A O 1
ATOM 839 N N . GLY A 1 107 ? -3.618 -20.486 -10.834 1.00 93.62 107 GLY A N 1
ATOM 840 C CA . GLY A 1 107 ? -3.864 -20.257 -9.409 1.00 93.62 107 GLY A CA 1
ATOM 841 C C . GLY A 1 107 ? -2.606 -20.054 -8.564 1.00 93.62 107 GLY A C 1
ATOM 842 O O . GLY A 1 107 ? -2.718 -19.956 -7.345 1.00 93.62 107 GLY A O 1
ATOM 843 N N . ASP A 1 108 ? -1.421 -19.954 -9.168 1.00 92.06 108 ASP A N 1
ATOM 844 C CA . ASP A 1 108 ? -0.182 -19.693 -8.434 1.00 92.06 108 ASP A CA 1
ATOM 845 C C . ASP A 1 108 ? -0.140 -18.250 -7.897 1.00 92.06 108 ASP A C 1
ATOM 847 O O . ASP A 1 108 ? 0.116 -17.282 -8.622 1.00 92.06 108 ASP A O 1
ATOM 851 N N . VAL A 1 109 ? -0.394 -18.110 -6.593 1.00 92.50 109 VAL A N 1
ATOM 852 C CA . VAL A 1 109 ? -0.441 -16.822 -5.880 1.00 92.50 109 VAL A CA 1
ATOM 853 C C . VAL A 1 109 ? 0.877 -16.065 -5.990 1.00 92.50 109 VAL A C 1
ATOM 855 O O . VAL A 1 109 ? 0.871 -14.854 -6.211 1.00 92.50 109 VAL A O 1
ATOM 858 N N . GLY A 1 110 ? 2.005 -16.772 -5.868 1.00 88.62 110 GLY A N 1
ATOM 859 C CA . GLY A 1 110 ? 3.339 -16.181 -5.937 1.00 88.62 110 GLY A CA 1
ATOM 860 C C . GLY A 1 110 ? 3.610 -15.533 -7.292 1.00 88.62 110 GLY A C 1
ATOM 861 O O . GLY A 1 110 ? 4.084 -14.400 -7.347 1.00 88.62 110 GLY A O 1
ATOM 862 N N . SER A 1 111 ? 3.238 -16.199 -8.386 1.00 91.81 111 SER A N 1
ATOM 863 C CA . SER A 1 111 ? 3.355 -15.663 -9.744 1.00 91.81 111 SER A CA 1
ATOM 864 C C . SER A 1 111 ? 2.432 -14.469 -9.963 1.00 91.81 111 SER A C 1
ATOM 866 O O . SER A 1 111 ? 2.878 -13.474 -10.527 1.00 91.81 111 SER A O 1
ATOM 868 N N . ALA A 1 112 ? 1.186 -14.512 -9.474 1.00 94.88 112 ALA A N 1
ATOM 869 C CA . ALA A 1 112 ? 0.268 -13.371 -9.555 1.00 94.88 112 ALA A CA 1
ATOM 870 C C . ALA A 1 112 ? 0.807 -12.150 -8.785 1.00 94.88 112 ALA A C 1
ATOM 872 O O . ALA A 1 112 ? 0.846 -11.041 -9.321 1.00 94.88 112 ALA A O 1
ATOM 873 N N . ARG A 1 113 ? 1.297 -12.361 -7.556 1.00 93.88 113 ARG A N 1
ATOM 874 C CA . ARG A 1 113 ? 1.950 -11.332 -6.737 1.00 93.88 113 ARG A CA 1
ATOM 875 C C . ARG A 1 113 ? 3.166 -10.762 -7.460 1.00 93.88 113 ARG A C 1
ATOM 877 O O . ARG A 1 113 ? 3.227 -9.557 -7.679 1.00 93.88 113 ARG A O 1
ATOM 884 N N . ASN A 1 114 ? 4.118 -11.608 -7.850 1.00 90.88 114 ASN A N 1
ATOM 885 C CA . ASN A 1 114 ? 5.360 -11.166 -8.484 1.00 90.88 114 ASN A CA 1
ATOM 886 C C . ASN A 1 114 ? 5.066 -10.409 -9.782 1.00 90.88 114 ASN A C 1
ATOM 888 O O . ASN A 1 114 ? 5.601 -9.326 -9.987 1.00 90.88 114 ASN A O 1
ATOM 892 N N . LEU A 1 115 ? 4.140 -10.903 -10.606 1.00 94.69 115 LEU A N 1
ATOM 893 C CA . LEU A 1 115 ? 3.722 -10.209 -11.818 1.00 94.69 115 LEU A CA 1
ATOM 894 C C . LEU A 1 115 ? 3.143 -8.820 -11.514 1.00 94.69 115 LEU A C 1
ATOM 896 O O . LEU A 1 115 ? 3.492 -7.860 -12.193 1.00 94.69 115 LEU A O 1
ATOM 900 N N . ALA A 1 116 ? 2.317 -8.679 -10.474 1.00 95.06 116 ALA A N 1
ATOM 901 C CA . ALA A 1 116 ? 1.797 -7.378 -10.064 1.00 95.06 116 ALA A CA 1
ATOM 902 C C . ALA A 1 116 ? 2.909 -6.406 -9.633 1.00 95.06 116 ALA A C 1
ATOM 904 O O . ALA A 1 116 ? 2.910 -5.252 -10.061 1.00 95.06 116 ALA A O 1
ATOM 905 N N . PHE A 1 117 ? 3.863 -6.861 -8.817 1.00 92.62 117 PHE A N 1
ATOM 906 C CA . PHE A 1 117 ? 4.976 -6.032 -8.339 1.00 92.62 117 PHE A CA 1
ATOM 907 C C . PHE A 1 117 ? 5.935 -5.625 -9.460 1.00 92.62 117 PHE A C 1
ATOM 909 O O . PHE A 1 117 ? 6.325 -4.460 -9.535 1.00 92.62 117 PHE A O 1
ATOM 916 N N . GLU A 1 118 ? 6.293 -6.558 -10.339 1.00 93.75 118 GLU A N 1
ATOM 917 C CA . GLU A 1 118 ? 7.184 -6.290 -11.468 1.00 93.75 118 GLU A CA 1
ATOM 918 C C . GLU A 1 118 ? 6.525 -5.337 -12.471 1.00 93.75 118 GLU A C 1
ATOM 920 O O . GLU A 1 118 ? 7.131 -4.356 -12.897 1.00 93.75 118 GLU A O 1
ATOM 925 N N . LEU A 1 119 ? 5.240 -5.536 -12.783 1.00 95.31 119 LEU A N 1
ATOM 926 C CA . LEU A 1 119 ? 4.500 -4.608 -13.640 1.00 95.31 119 LEU A CA 1
ATOM 927 C C . LEU A 1 119 ? 4.326 -3.230 -12.999 1.00 95.31 119 LEU A C 1
ATOM 929 O O . LEU A 1 119 ? 4.394 -2.226 -13.706 1.00 95.31 119 LEU A O 1
ATOM 933 N N . TYR A 1 120 ? 4.134 -3.162 -11.678 1.00 93.81 120 TYR A N 1
ATOM 934 C CA . TYR A 1 120 ? 4.066 -1.893 -10.957 1.00 93.81 120 TYR A CA 1
ATOM 935 C C . TYR A 1 120 ? 5.381 -1.121 -11.058 1.00 93.81 120 TYR A C 1
ATOM 937 O O . TYR A 1 120 ? 5.352 0.068 -11.355 1.00 93.81 120 TYR A O 1
ATOM 945 N N . GLN A 1 121 ? 6.524 -1.787 -10.878 1.00 91.44 121 GLN A N 1
ATOM 946 C CA . GLN A 1 121 ? 7.839 -1.171 -11.087 1.00 91.44 121 GLN A CA 1
ATOM 947 C C . GLN A 1 121 ? 8.016 -0.735 -12.543 1.00 91.44 121 GLN A C 1
ATOM 949 O O . GLN A 1 121 ? 8.366 0.414 -12.809 1.00 91.44 121 GLN A O 1
ATOM 954 N N . CYS A 1 122 ? 7.668 -1.600 -13.499 1.00 94.50 122 CYS A N 1
ATOM 955 C CA . CYS A 1 122 ? 7.768 -1.260 -14.910 1.00 94.50 122 CYS A CA 1
ATOM 956 C C . CYS A 1 122 ? 6.881 -0.089 -15.311 1.00 94.50 122 CYS A C 1
ATOM 958 O O . CYS A 1 122 ? 7.285 0.674 -16.186 1.00 94.50 122 CYS A O 1
ATOM 960 N N . ASN A 1 123 ? 5.732 0.122 -14.662 1.00 93.12 123 ASN A N 1
ATOM 961 C CA . ASN A 1 123 ? 4.894 1.306 -14.862 1.00 93.12 123 ASN A CA 1
ATOM 962 C C . ASN A 1 123 ? 5.630 2.621 -14.550 1.00 93.12 123 ASN A C 1
ATOM 964 O O . ASN A 1 123 ? 5.123 3.678 -14.889 1.00 93.12 123 ASN A O 1
ATOM 968 N N . PHE A 1 124 ? 6.804 2.596 -13.920 1.00 89.56 124 PHE A N 1
ATOM 969 C CA . PHE A 1 124 ? 7.629 3.773 -13.641 1.00 89.56 124 PHE A CA 1
ATOM 970 C C . PHE A 1 124 ? 8.921 3.833 -14.467 1.00 89.56 124 PHE A C 1
ATOM 972 O O . PHE A 1 124 ? 9.601 4.855 -14.432 1.00 89.56 124 PHE A O 1
ATOM 979 N N . ALA A 1 125 ? 9.245 2.786 -15.229 1.00 92.50 125 ALA A N 1
ATOM 980 C CA . ALA A 1 125 ? 10.417 2.753 -16.098 1.00 92.50 125 ALA A CA 1
ATOM 981 C C . ALA A 1 125 ? 10.206 3.591 -17.372 1.00 92.50 125 ALA A C 1
ATOM 983 O O . ALA A 1 125 ? 9.089 3.695 -17.886 1.00 92.50 125 ALA A O 1
ATOM 984 N N . TYR A 1 126 ? 11.288 4.147 -17.921 1.00 91.75 126 TYR A N 1
ATOM 985 C CA . TYR A 1 126 ? 11.246 4.902 -19.176 1.00 91.75 126 TYR A CA 1
ATOM 986 C C . TYR A 1 126 ? 10.805 4.035 -20.363 1.00 91.75 126 TYR A C 1
ATOM 988 O O . TYR A 1 126 ? 11.250 2.905 -20.530 1.00 91.75 126 TYR A O 1
ATOM 996 N N . ASP A 1 127 ? 9.967 4.597 -21.232 1.00 91.50 127 ASP A N 1
ATOM 997 C CA . ASP A 1 127 ? 9.385 3.894 -22.388 1.00 91.50 127 ASP A CA 1
ATOM 998 C C . ASP A 1 127 ? 10.373 3.693 -23.544 1.00 91.50 127 ASP A C 1
ATOM 1000 O O . ASP A 1 127 ? 10.111 2.931 -24.474 1.00 91.50 127 ASP A O 1
ATOM 1004 N N . SER A 1 128 ? 11.493 4.417 -23.528 1.00 93.56 128 SER A N 1
ATOM 1005 C CA . SER A 1 128 ? 12.510 4.351 -24.572 1.00 93.56 128 SER A CA 1
ATOM 1006 C C . SER A 1 128 ? 13.889 4.689 -24.028 1.00 93.56 128 SER A C 1
ATOM 1008 O O . SER A 1 128 ? 14.029 5.440 -23.057 1.00 93.56 128 SER A O 1
ATOM 1010 N N . ARG A 1 129 ? 14.919 4.184 -24.714 1.00 94.69 129 ARG A N 1
ATOM 1011 C CA . ARG A 1 129 ? 16.309 4.504 -24.394 1.00 94.69 129 ARG A CA 1
ATOM 1012 C C . ARG A 1 129 ? 16.596 6.001 -24.499 1.00 94.69 129 ARG A C 1
ATOM 1014 O O . ARG A 1 129 ? 17.303 6.535 -23.659 1.00 94.69 129 ARG A O 1
ATOM 1021 N N . GLU A 1 130 ? 16.006 6.675 -25.484 1.00 95.50 130 GLU A N 1
ATOM 1022 C CA . GLU A 1 130 ? 16.153 8.122 -25.669 1.00 95.50 130 GLU A CA 1
ATOM 1023 C C . GLU A 1 130 ? 15.618 8.910 -24.462 1.00 95.50 130 GLU A C 1
ATOM 1025 O O . GLU A 1 130 ? 16.277 9.836 -23.991 1.00 95.50 130 GLU A O 1
ATOM 1030 N N . ALA A 1 131 ? 14.464 8.511 -23.914 1.00 92.44 131 ALA A N 1
ATOM 1031 C CA . ALA A 1 131 ? 13.902 9.140 -22.720 1.00 92.44 131 ALA A CA 1
ATOM 1032 C C . ALA A 1 131 ? 14.772 8.902 -21.472 1.00 92.44 131 ALA A C 1
ATOM 1034 O O . ALA A 1 131 ? 15.006 9.841 -20.709 1.00 92.44 131 ALA A O 1
ATOM 1035 N N . LEU A 1 132 ? 15.295 7.681 -21.298 1.00 94.25 132 LEU A N 1
ATOM 1036 C CA . LEU A 1 132 ? 16.236 7.357 -20.222 1.00 94.25 132 LEU A CA 1
ATOM 1037 C C . LEU A 1 132 ? 17.523 8.186 -20.333 1.00 94.25 132 LEU A C 1
ATOM 1039 O O . LEU A 1 132 ? 17.922 8.833 -19.368 1.00 94.25 132 LEU A O 1
ATOM 1043 N N . ASP A 1 133 ? 18.160 8.194 -21.506 1.00 94.56 133 ASP A N 1
ATOM 1044 C CA . ASP A 1 133 ? 19.411 8.922 -21.737 1.00 94.56 133 ASP A CA 1
ATOM 1045 C C . ASP A 1 133 ? 19.207 10.435 -21.518 1.00 94.56 133 ASP A C 1
ATOM 1047 O O . ASP A 1 133 ? 20.058 11.107 -20.929 1.00 94.56 133 ASP A O 1
ATOM 1051 N N . GLY A 1 134 ? 18.049 10.974 -21.921 1.00 92.62 134 GLY A N 1
ATOM 1052 C CA . GLY A 1 134 ? 17.652 12.353 -21.640 1.00 92.62 134 GLY A CA 1
ATOM 1053 C C . GLY A 1 134 ? 17.517 12.646 -20.142 1.00 92.62 134 GLY A C 1
ATOM 1054 O O . GLY A 1 134 ? 18.004 13.675 -19.673 1.00 92.62 134 GLY A O 1
ATOM 1055 N N . ALA A 1 135 ? 16.911 11.741 -19.372 1.00 89.12 135 ALA A N 1
ATOM 1056 C CA . ALA A 1 135 ? 16.794 11.888 -17.924 1.00 89.12 135 ALA A CA 1
ATOM 1057 C C . ALA A 1 135 ? 18.143 11.785 -17.202 1.00 89.12 135 ALA A C 1
ATOM 1059 O O . ALA A 1 135 ? 18.436 12.615 -16.344 1.00 89.12 135 ALA A O 1
ATOM 1060 N N . ILE A 1 136 ? 18.992 10.827 -17.587 1.00 91.38 136 ILE A N 1
ATOM 1061 C CA . ILE A 1 136 ? 20.362 10.692 -17.068 1.00 91.38 136 ILE A CA 1
ATOM 1062 C C . ILE A 1 136 ? 21.147 11.979 -17.323 1.00 91.38 136 ILE A C 1
ATOM 1064 O O . ILE A 1 136 ? 21.799 12.500 -16.418 1.00 91.38 136 ILE A O 1
ATOM 1068 N N . LYS A 1 137 ? 21.038 12.537 -18.534 1.00 92.31 137 LYS A N 1
ATOM 1069 C CA . LYS A 1 137 ? 21.678 13.805 -18.882 1.00 92.31 137 LYS A CA 1
ATOM 1070 C C . LYS A 1 137 ? 21.197 14.954 -17.991 1.00 92.31 137 LYS A C 1
ATOM 1072 O O . LYS A 1 137 ? 22.025 15.721 -17.515 1.00 92.31 137 LYS A O 1
ATOM 1077 N N . ARG A 1 138 ? 19.892 15.059 -17.712 1.00 86.44 138 ARG A N 1
ATOM 1078 C CA . ARG A 1 138 ? 19.354 16.077 -16.787 1.00 86.44 138 ARG A CA 1
ATOM 1079 C C . ARG A 1 138 ? 19.839 15.885 -15.351 1.00 86.44 138 ARG A C 1
ATOM 1081 O O . ARG A 1 138 ? 20.188 16.862 -14.696 1.00 86.44 138 ARG A O 1
ATOM 1088 N N . ILE A 1 139 ? 19.924 14.647 -14.866 1.00 86.00 139 ILE A N 1
ATOM 1089 C CA . ILE A 1 139 ? 20.497 14.356 -13.543 1.00 86.00 139 ILE A CA 1
ATOM 1090 C C . ILE A 1 139 ? 21.963 14.802 -13.490 1.00 86.00 139 ILE A C 1
ATOM 1092 O O . ILE A 1 139 ? 22.397 15.360 -12.483 1.00 86.00 139 ILE A O 1
ATOM 1096 N N . ASP A 1 140 ? 22.727 14.599 -14.566 1.00 85.50 140 ASP A N 1
ATOM 1097 C CA . ASP A 1 140 ? 24.132 15.001 -14.619 1.00 85.50 140 ASP A CA 1
ATOM 1098 C C . ASP A 1 140 ? 24.316 16.526 -14.743 1.00 85.50 140 ASP A C 1
ATOM 1100 O O . ASP A 1 140 ? 25.098 17.113 -13.990 1.00 85.50 140 ASP A O 1
ATOM 1104 N N . GLU A 1 141 ? 23.568 17.184 -15.631 1.00 87.19 141 GLU A N 1
ATOM 1105 C CA . GLU A 1 141 ? 23.721 18.612 -15.945 1.00 87.19 141 GLU A CA 1
ATOM 1106 C C . GLU A 1 141 ? 22.972 19.533 -14.971 1.00 87.19 141 GLU A C 1
ATOM 1108 O O . GLU A 1 141 ? 23.522 20.538 -14.519 1.00 87.19 141 GLU A O 1
ATOM 1113 N N . GLU A 1 142 ? 21.724 19.198 -14.643 1.00 83.38 142 GLU A N 1
ATOM 1114 C CA . GLU A 1 142 ? 20.808 20.046 -13.866 1.00 83.38 142 GLU A CA 1
ATOM 1115 C C . GLU A 1 142 ? 20.727 19.629 -12.398 1.00 83.38 142 GLU A C 1
ATOM 1117 O O . GLU A 1 142 ? 20.275 20.416 -11.570 1.00 83.38 142 GLU A O 1
ATOM 1122 N N . LYS A 1 143 ? 21.175 18.411 -12.058 1.00 80.44 143 LYS A N 1
ATOM 1123 C CA . LYS A 1 143 ? 21.045 17.834 -10.707 1.00 80.44 143 LYS A CA 1
ATOM 1124 C C . LYS A 1 143 ? 19.579 17.727 -10.262 1.00 80.44 143 LYS A C 1
ATOM 1126 O O . LYS A 1 143 ? 19.248 17.849 -9.084 1.00 80.44 143 LYS A O 1
ATOM 1131 N N . VAL A 1 144 ? 18.698 17.477 -11.230 1.00 71.00 144 VAL A N 1
ATOM 1132 C CA . VAL A 1 144 ? 17.253 17.313 -11.044 1.00 71.00 144 VAL A CA 1
ATOM 1133 C C . VAL A 1 144 ? 16.856 15.898 -11.437 1.00 71.00 144 VAL A C 1
ATOM 1135 O O . VAL A 1 144 ? 17.227 15.417 -12.509 1.00 71.00 144 VAL A O 1
ATOM 1138 N N . LEU A 1 145 ? 16.060 15.245 -10.588 1.00 67.00 145 LEU A N 1
ATOM 1139 C CA . LEU A 1 145 ? 15.399 13.992 -10.934 1.00 67.00 145 LEU A CA 1
ATOM 1140 C C . LEU A 1 145 ? 13.994 14.299 -11.464 1.00 67.00 145 LEU A C 1
ATOM 1142 O O . LEU A 1 145 ? 13.119 14.745 -10.720 1.00 67.00 145 LEU A O 1
ATOM 1146 N N . ALA A 1 146 ? 13.778 14.043 -12.752 1.00 64.75 146 ALA A N 1
ATOM 1147 C CA . ALA A 1 146 ? 12.450 14.033 -13.351 1.00 64.75 146 ALA A CA 1
ATOM 1148 C C . ALA A 1 146 ? 11.930 12.596 -13.378 1.00 64.75 146 ALA A C 1
ATOM 1150 O O . ALA A 1 146 ? 12.594 11.710 -13.906 1.00 64.75 146 ALA A O 1
ATOM 1151 N N . HIS A 1 147 ? 10.760 12.355 -12.795 1.00 61.72 147 HIS A N 1
ATOM 1152 C CA . HIS A 1 147 ? 10.149 11.030 -12.790 1.00 61.72 147 HIS A CA 1
ATOM 1153 C C . HIS A 1 147 ? 9.175 10.905 -13.981 1.00 61.72 147 HIS A C 1
ATOM 1155 O O . HIS A 1 147 ? 8.308 11.768 -14.118 1.00 61.72 147 HIS A O 1
ATOM 1161 N N . PRO A 1 148 ? 9.234 9.841 -14.810 1.00 56.25 148 PRO A N 1
ATOM 1162 C CA . PRO A 1 148 ? 8.514 9.777 -16.094 1.00 56.25 148 PRO A CA 1
ATOM 1163 C C . PRO A 1 148 ? 6.977 9.815 -16.017 1.00 56.25 148 PRO A C 1
ATOM 1165 O O . PRO A 1 148 ? 6.353 10.230 -16.984 1.00 56.25 148 PRO A O 1
ATOM 1168 N N . ASN A 1 149 ? 6.363 9.433 -14.888 1.00 57.03 149 ASN A N 1
ATOM 1169 C CA . ASN A 1 149 ? 4.902 9.304 -14.744 1.00 57.03 149 ASN A CA 1
ATOM 1170 C C . ASN A 1 149 ? 4.287 10.130 -13.605 1.00 57.03 149 ASN A C 1
ATOM 1172 O O . ASN A 1 149 ? 3.145 9.898 -13.209 1.00 57.03 149 ASN A O 1
ATOM 1176 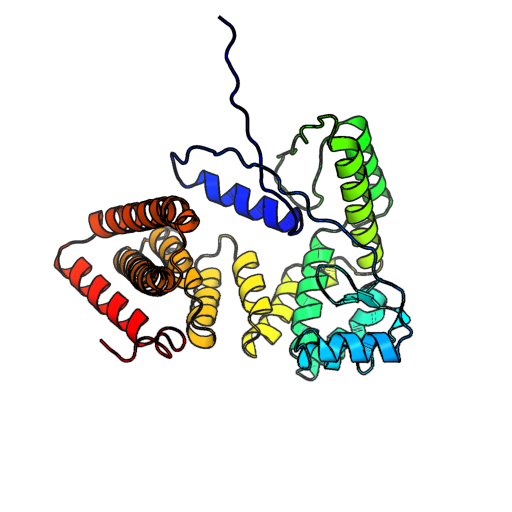N N . LEU A 1 150 ? 5.018 11.106 -13.064 1.00 55.84 150 LEU A N 1
ATOM 1177 C CA . LEU A 1 150 ? 4.421 12.084 -12.160 1.00 55.84 150 LEU A CA 1
ATOM 1178 C C . LEU A 1 150 ? 3.948 13.272 -13.001 1.00 55.84 150 LEU A C 1
ATOM 1180 O O . LEU A 1 150 ? 4.729 14.163 -13.300 1.00 55.84 150 LEU A O 1
ATOM 1184 N N . GLU A 1 151 ? 2.653 13.314 -13.334 1.00 47.00 151 GLU A N 1
ATOM 1185 C CA . GLU A 1 151 ? 1.986 14.455 -14.003 1.00 47.00 151 GLU A CA 1
ATOM 1186 C C . GLU A 1 151 ? 2.076 15.784 -13.223 1.00 47.00 151 GLU A C 1
ATOM 1188 O O . GLU A 1 151 ? 1.510 16.799 -13.621 1.00 47.00 151 GLU A O 1
ATOM 1193 N N . SER A 1 152 ? 2.750 15.810 -12.075 1.00 49.59 152 SER A N 1
ATOM 1194 C CA . SER A 1 152 ? 2.981 17.045 -11.352 1.00 49.59 152 SER A CA 1
ATOM 1195 C C . SER A 1 152 ? 4.234 17.724 -11.891 1.00 49.59 152 SER A C 1
ATOM 1197 O O . SER A 1 152 ? 5.294 17.106 -11.854 1.00 49.59 152 SER A O 1
ATOM 1199 N N . ASP A 1 153 ? 4.144 19.012 -12.233 1.00 48.28 153 ASP A N 1
ATOM 1200 C CA . ASP A 1 153 ? 5.261 19.945 -12.512 1.00 48.28 153 ASP A CA 1
ATOM 1201 C C . ASP A 1 153 ? 6.277 20.089 -11.344 1.00 48.28 153 ASP A C 1
ATOM 1203 O O . ASP A 1 153 ? 6.973 21.094 -11.201 1.00 48.28 153 ASP A O 1
ATOM 1207 N N . ARG A 1 154 ? 6.318 19.130 -10.417 1.00 56.03 154 ARG A N 1
ATOM 1208 C CA . ARG A 1 154 ? 7.215 19.092 -9.271 1.00 56.03 154 ARG A CA 1
ATOM 1209 C C . ARG A 1 154 ? 8.526 18.470 -9.717 1.00 56.03 154 ARG A C 1
ATOM 1211 O O . ARG A 1 154 ? 8.713 17.260 -9.649 1.00 56.03 154 ARG A O 1
ATOM 1218 N N . GLU A 1 155 ? 9.433 19.327 -10.150 1.00 57.69 155 GLU A N 1
ATOM 1219 C CA . GLU A 1 155 ? 10.847 18.987 -10.205 1.00 57.69 155 GLU A CA 1
ATOM 1220 C C . GLU A 1 155 ? 11.367 18.816 -8.773 1.00 57.69 155 GLU A C 1
ATOM 1222 O O . GLU A 1 155 ? 11.145 19.670 -7.908 1.00 57.69 155 GLU A O 1
ATOM 1227 N N . TYR A 1 156 ? 12.020 17.687 -8.504 1.00 58.53 156 TYR A N 1
ATOM 1228 C CA . TYR A 1 156 ? 12.702 17.458 -7.238 1.00 58.53 156 TYR A CA 1
ATOM 1229 C C . TYR A 1 156 ? 14.156 17.906 -7.402 1.00 58.53 156 TYR A C 1
ATOM 1231 O O . TYR A 1 156 ? 14.935 17.266 -8.111 1.00 58.53 156 TYR A O 1
ATOM 1239 N N . GLU A 1 157 ? 14.506 19.028 -6.771 1.00 58.19 157 GLU A N 1
ATOM 1240 C CA . GLU A 1 157 ? 15.894 19.485 -6.672 1.00 58.19 157 GLU A CA 1
ATOM 1241 C C . GLU A 1 157 ? 16.659 18.496 -5.780 1.00 58.19 157 GLU A C 1
ATOM 1243 O O . GLU A 1 157 ? 16.295 18.285 -4.619 1.00 58.19 157 GLU A O 1
ATOM 1248 N N . VAL A 1 158 ? 17.682 17.839 -6.331 1.00 60.28 158 VAL A N 1
ATOM 1249 C CA . VAL A 1 158 ? 18.524 16.906 -5.576 1.00 60.28 158 VAL A CA 1
ATOM 1250 C C . VAL A 1 158 ? 19.650 17.720 -4.944 1.00 60.28 158 VAL A C 1
ATOM 1252 O O . VAL A 1 158 ? 20.483 18.277 -5.654 1.00 60.28 158 VAL A O 1
ATOM 1255 N N . ASP A 1 159 ? 19.686 17.816 -3.611 1.00 60.28 159 ASP A N 1
ATOM 1256 C CA . ASP A 1 159 ? 20.764 18.524 -2.906 1.00 60.28 159 ASP A CA 1
ATOM 1257 C C . ASP A 1 159 ? 22.090 17.753 -3.049 1.00 60.28 159 ASP A C 1
ATOM 1259 O O . ASP A 1 159 ? 22.353 16.750 -2.381 1.00 60.28 159 ASP A O 1
ATOM 1263 N N . VAL A 1 160 ? 22.918 18.208 -3.985 1.00 54.81 160 VAL A N 1
ATOM 1264 C CA . VAL A 1 160 ? 24.177 17.581 -4.397 1.00 54.81 160 VAL A CA 1
ATOM 1265 C C . VAL A 1 160 ? 25.371 18.116 -3.594 1.00 54.81 160 VAL A C 1
ATOM 1267 O O . VAL A 1 160 ? 26.218 18.857 -4.097 1.00 54.81 160 VAL A O 1
ATOM 1270 N N . SER A 1 161 ? 25.486 17.717 -2.326 1.00 60.19 161 SER A N 1
ATOM 1271 C CA . SER A 1 161 ? 26.745 17.847 -1.567 1.00 60.19 161 SER A CA 1
ATOM 1272 C C . SER A 1 161 ? 27.767 16.777 -2.017 1.00 60.19 161 SER A C 1
ATOM 1274 O O . SER A 1 161 ? 27.472 15.967 -2.883 1.00 60.19 161 SER A O 1
ATOM 1276 N N . ARG A 1 162 ? 29.001 16.725 -1.497 1.00 50.41 162 ARG A N 1
ATOM 1277 C CA . ARG A 1 162 ? 30.052 15.770 -1.941 1.00 50.41 162 ARG A CA 1
ATOM 1278 C C . ARG A 1 162 ? 29.660 14.277 -1.818 1.00 50.41 162 ARG A C 1
ATOM 1280 O O . ARG A 1 162 ? 30.268 13.447 -2.485 1.00 50.41 162 ARG A O 1
ATOM 1287 N N . GLU A 1 163 ? 28.625 13.959 -1.045 1.00 57.50 163 GLU A N 1
ATOM 1288 C CA . GLU A 1 163 ? 27.968 12.639 -0.965 1.00 57.50 163 GLU A CA 1
ATOM 1289 C C . GLU A 1 163 ? 27.120 12.306 -2.219 1.00 57.50 163 GLU A C 1
ATOM 1291 O O . GLU A 1 163 ? 26.563 11.221 -2.342 1.00 57.50 163 GLU A O 1
ATOM 1296 N N . SER A 1 164 ? 27.045 13.213 -3.197 1.00 68.69 164 SER A N 1
ATOM 1297 C CA . SER A 1 164 ? 26.114 13.122 -4.324 1.00 68.69 164 SER A CA 1
ATOM 1298 C C . SER A 1 164 ? 26.626 12.456 -5.594 1.00 68.69 164 SER A C 1
ATOM 1300 O O . SER A 1 164 ? 25.811 11.991 -6.379 1.00 68.69 164 SER A O 1
ATOM 1302 N N . ALA A 1 165 ? 27.938 12.370 -5.828 1.00 76.94 165 ALA A N 1
ATOM 1303 C CA . ALA A 1 165 ? 28.442 11.699 -7.032 1.00 76.94 165 ALA A CA 1
ATOM 1304 C C . ALA A 1 165 ? 28.173 10.184 -6.982 1.00 76.94 165 ALA A C 1
ATOM 1306 O O . ALA A 1 165 ? 27.811 9.578 -7.990 1.00 76.94 165 ALA A O 1
ATOM 1307 N N . GLU A 1 166 ? 28.297 9.590 -5.792 1.00 82.06 166 GLU A N 1
ATOM 1308 C CA . GLU A 1 166 ? 27.950 8.189 -5.538 1.00 82.06 166 GLU A CA 1
ATOM 1309 C C . GLU A 1 166 ? 26.437 7.979 -5.636 1.00 82.06 166 GLU A C 1
ATOM 1311 O O . GLU A 1 166 ? 26.006 7.056 -6.320 1.00 82.06 166 GLU A O 1
ATOM 1316 N N . MET A 1 167 ? 25.632 8.885 -5.067 1.00 81.06 167 MET A N 1
ATOM 1317 C CA . MET A 1 167 ? 24.168 8.839 -5.191 1.00 81.06 167 MET A CA 1
ATOM 1318 C C . MET A 1 167 ? 23.686 8.998 -6.636 1.00 81.06 167 MET A C 1
ATOM 1320 O O . MET A 1 167 ? 22.781 8.286 -7.047 1.00 81.06 167 MET A O 1
ATOM 1324 N N . ILE A 1 168 ? 24.295 9.890 -7.426 1.00 83.31 168 ILE A N 1
ATOM 1325 C CA . ILE A 1 168 ? 23.998 10.030 -8.859 1.00 83.31 168 ILE A CA 1
ATOM 1326 C C . ILE A 1 168 ? 24.371 8.747 -9.596 1.00 83.31 168 ILE A C 1
ATOM 1328 O O . ILE A 1 168 ? 23.592 8.272 -10.412 1.00 83.31 168 ILE A O 1
ATOM 1332 N N . THR A 1 169 ? 25.542 8.173 -9.309 1.00 87.44 169 THR A N 1
ATOM 1333 C CA . THR A 1 169 ? 25.973 6.916 -9.938 1.00 87.44 169 THR A CA 1
ATOM 1334 C C . THR A 1 169 ? 25.002 5.782 -9.614 1.00 87.44 169 THR A C 1
ATOM 1336 O O . THR A 1 169 ? 24.605 5.050 -10.517 1.00 87.44 169 THR A O 1
ATOM 1339 N N . LEU A 1 170 ? 24.583 5.669 -8.350 1.00 87.31 170 LEU A N 1
ATOM 1340 C CA . LEU A 1 170 ? 23.602 4.684 -7.902 1.00 87.31 170 LEU A CA 1
ATOM 1341 C C . LEU A 1 170 ? 22.254 4.895 -8.597 1.00 87.31 170 LEU A C 1
ATOM 1343 O O . LEU A 1 170 ? 21.732 3.966 -9.195 1.00 87.31 170 LEU A O 1
ATOM 1347 N N . LEU A 1 171 ? 21.749 6.128 -8.611 1.00 86.56 171 LEU A N 1
ATOM 1348 C CA . LEU A 1 171 ? 20.494 6.489 -9.267 1.00 86.56 171 LEU A CA 1
ATOM 1349 C C . LEU A 1 171 ? 20.518 6.199 -10.775 1.00 86.56 171 LEU A C 1
ATOM 1351 O O . LEU A 1 171 ? 19.557 5.668 -11.317 1.00 86.56 171 LEU A O 1
ATOM 1355 N N . VAL A 1 172 ? 21.612 6.520 -11.471 1.00 90.19 172 VAL A N 1
ATOM 1356 C CA . VAL A 1 172 ? 21.764 6.190 -12.897 1.00 90.19 172 VAL A CA 1
ATOM 1357 C C . VAL A 1 172 ? 21.793 4.673 -13.110 1.00 90.19 172 VAL A C 1
ATOM 1359 O O . VAL A 1 172 ? 21.199 4.200 -14.081 1.00 90.19 172 VAL A O 1
ATOM 1362 N N . SER A 1 173 ? 22.442 3.917 -12.214 1.00 91.38 173 SER A N 1
ATOM 1363 C CA . SER A 1 173 ? 22.414 2.448 -12.239 1.00 91.38 173 SER A CA 1
ATOM 1364 C C . SER A 1 173 ? 20.986 1.935 -12.085 1.00 91.38 173 SER A C 1
ATOM 1366 O O . SER A 1 173 ? 20.522 1.213 -12.958 1.00 91.38 173 SER A O 1
ATOM 1368 N N . GLU A 1 174 ? 20.257 2.393 -11.063 1.00 90.00 174 GLU A N 1
ATOM 1369 C CA . GLU A 1 174 ? 18.870 1.995 -10.790 1.00 90.00 174 GLU A CA 1
ATOM 1370 C C . GLU A 1 174 ? 17.947 2.291 -11.981 1.00 90.00 174 GLU A C 1
ATOM 1372 O O . GLU A 1 174 ? 17.224 1.411 -12.440 1.00 90.00 174 GLU A O 1
ATOM 1377 N N . LEU A 1 175 ? 18.020 3.497 -12.558 1.00 90.62 175 LEU A N 1
ATOM 1378 C CA . LEU A 1 175 ? 17.210 3.857 -13.728 1.00 90.62 175 LEU A CA 1
ATOM 1379 C C . LEU A 1 175 ? 17.541 3.003 -14.962 1.00 90.62 175 LEU A C 1
ATOM 1381 O O . LEU A 1 175 ? 16.654 2.700 -15.763 1.00 90.62 175 LEU A O 1
ATOM 1385 N N . THR A 1 176 ? 18.814 2.637 -15.134 1.00 94.00 176 THR A N 1
ATOM 1386 C CA . THR A 1 176 ? 19.256 1.781 -16.241 1.00 94.00 176 THR A CA 1
ATOM 1387 C C . THR A 1 176 ? 18.797 0.341 -16.032 1.00 94.00 176 THR A C 1
ATOM 1389 O O . THR A 1 176 ? 18.266 -0.263 -16.961 1.00 94.00 176 THR A O 1
ATOM 1392 N N . GLU A 1 177 ? 18.941 -0.186 -14.818 1.00 91.94 177 GLU A N 1
ATOM 1393 C CA . GLU A 1 177 ? 18.496 -1.525 -14.435 1.00 91.94 177 GLU A CA 1
ATOM 1394 C C . GLU A 1 177 ? 16.979 -1.669 -14.579 1.00 91.94 177 GLU A C 1
ATOM 1396 O O . GLU A 1 177 ? 16.519 -2.636 -15.180 1.00 91.94 177 GLU A O 1
ATOM 1401 N N . ASP A 1 178 ? 16.196 -0.692 -14.118 1.00 91.44 178 ASP A N 1
ATOM 1402 C CA . ASP A 1 178 ? 14.740 -0.702 -14.272 1.00 91.44 178 ASP A CA 1
ATOM 1403 C C . ASP A 1 178 ? 14.328 -0.643 -15.752 1.00 91.44 178 ASP A C 1
ATOM 1405 O O . ASP A 1 178 ? 13.422 -1.363 -16.179 1.00 91.44 178 ASP A O 1
ATOM 1409 N N . TYR A 1 179 ? 15.013 0.166 -16.569 1.00 94.94 179 TYR A N 1
ATOM 1410 C CA . TYR A 1 179 ? 14.780 0.194 -18.014 1.00 94.94 179 TYR A CA 1
ATOM 1411 C C . TYR A 1 179 ? 15.083 -1.158 -18.675 1.00 94.94 179 TYR A C 1
ATOM 1413 O O . TYR A 1 179 ? 14.271 -1.658 -19.450 1.00 94.94 179 TYR A O 1
ATOM 1421 N N . GLU A 1 180 ? 16.232 -1.768 -18.376 1.00 94.81 180 GLU A N 1
ATOM 1422 C CA . GLU A 1 180 ? 16.637 -3.058 -18.950 1.00 94.81 180 GLU A CA 1
ATOM 1423 C C . GLU A 1 180 ? 15.733 -4.207 -18.482 1.00 94.81 180 GLU A C 1
ATOM 1425 O O . GLU A 1 180 ? 15.353 -5.072 -19.283 1.00 94.81 180 GLU A O 1
ATOM 1430 N N . ARG A 1 181 ? 15.312 -4.167 -17.213 1.00 93.62 181 ARG A N 1
ATOM 1431 C CA . ARG A 1 181 ? 14.355 -5.108 -16.623 1.00 93.62 181 ARG A CA 1
ATOM 1432 C C . ARG A 1 181 ? 13.012 -5.057 -17.336 1.00 93.62 181 ARG A C 1
ATOM 1434 O O . ARG A 1 181 ? 12.411 -6.098 -17.598 1.00 93.62 181 ARG A O 1
ATOM 1441 N N . CYS A 1 182 ? 12.556 -3.857 -17.668 1.00 96.06 182 CYS A N 1
ATOM 1442 C CA . CYS A 1 182 ? 11.253 -3.618 -18.278 1.00 96.06 182 CYS A CA 1
ATOM 1443 C C . CYS A 1 182 ? 11.293 -3.529 -19.805 1.00 96.06 182 CYS A C 1
ATOM 1445 O O . CYS A 1 182 ? 10.252 -3.308 -20.430 1.00 96.06 182 CYS A O 1
ATOM 1447 N N . ALA A 1 183 ? 12.465 -3.727 -20.414 1.00 94.31 183 ALA A N 1
ATOM 1448 C CA . ALA A 1 183 ? 12.600 -3.778 -21.858 1.00 94.31 183 ALA A CA 1
ATOM 1449 C C . ALA A 1 183 ? 11.673 -4.861 -22.433 1.00 94.31 183 ALA A C 1
ATOM 1451 O O . ALA A 1 183 ? 11.556 -5.959 -21.885 1.00 94.31 183 ALA A O 1
ATOM 1452 N N . ASP A 1 184 ? 11.001 -4.519 -23.532 1.00 95.12 184 ASP A N 1
ATOM 1453 C CA . ASP A 1 184 ? 10.017 -5.345 -24.244 1.00 95.12 184 ASP A CA 1
ATOM 1454 C C . ASP A 1 184 ? 8.677 -5.590 -23.518 1.00 95.12 184 ASP A C 1
ATOM 1456 O O . ASP A 1 184 ? 7.782 -6.226 -24.078 1.00 95.12 184 ASP A O 1
ATOM 1460 N N . ILE A 1 185 ? 8.466 -5.015 -22.328 1.00 96.62 185 ILE A N 1
ATOM 1461 C CA . ILE A 1 185 ? 7.136 -4.935 -21.710 1.00 96.62 185 ILE A CA 1
ATOM 1462 C C . ILE A 1 185 ? 6.360 -3.767 -22.318 1.00 96.62 185 ILE A C 1
ATOM 1464 O O . ILE A 1 185 ? 6.720 -2.596 -22.187 1.00 96.62 185 ILE A O 1
ATOM 1468 N N . THR A 1 186 ? 5.250 -4.076 -22.984 1.00 94.88 186 THR A N 1
ATOM 1469 C CA . THR A 1 186 ? 4.420 -3.060 -23.642 1.00 94.88 186 THR A CA 1
ATOM 1470 C C . THR A 1 186 ? 3.735 -2.142 -22.622 1.00 94.88 186 THR A C 1
ATOM 1472 O O . THR A 1 186 ? 3.379 -2.598 -21.532 1.00 94.88 186 THR A O 1
ATOM 1475 N N . PRO A 1 187 ? 3.437 -0.873 -22.970 1.00 92.44 187 PRO A N 1
ATOM 1476 C CA . PRO A 1 187 ? 2.668 0.027 -22.106 1.00 92.44 187 PRO A CA 1
ATOM 1477 C C . PRO A 1 187 ? 1.343 -0.567 -21.607 1.00 92.44 187 PRO A C 1
ATOM 1479 O O . PRO A 1 187 ? 0.981 -0.372 -20.453 1.00 92.44 187 PRO A O 1
ATOM 1482 N N . SER A 1 188 ? 0.645 -1.351 -22.438 1.00 93.56 188 SER A N 1
ATOM 1483 C CA . SER A 1 188 ? -0.578 -2.054 -22.032 1.00 93.56 188 SER A CA 1
ATOM 1484 C C . SER A 1 188 ? -0.334 -3.116 -20.961 1.00 93.56 188 SER A C 1
ATOM 1486 O O . SER A 1 188 ? -1.139 -3.237 -20.046 1.00 93.56 188 SER A O 1
ATOM 1488 N N . GLN A 1 189 ? 0.771 -3.866 -21.040 1.00 94.12 189 GLN A N 1
ATOM 1489 C CA . GLN A 1 189 ? 1.076 -4.920 -20.065 1.00 94.12 189 GLN A CA 1
ATOM 1490 C C . GLN A 1 189 ? 1.407 -4.351 -18.686 1.00 94.12 189 GLN A C 1
ATOM 1492 O O . GLN A 1 189 ? 1.030 -4.952 -17.688 1.00 94.12 189 GLN A O 1
ATOM 1497 N N . ARG A 1 190 ? 2.081 -3.198 -18.623 1.00 93.50 190 ARG A N 1
ATOM 1498 C CA . ARG A 1 190 ? 2.420 -2.508 -17.365 1.00 93.50 190 ARG A CA 1
ATOM 1499 C C . ARG A 1 190 ? 1.421 -1.433 -16.948 1.00 93.50 190 ARG A C 1
ATOM 1501 O O . ARG A 1 190 ? 1.678 -0.712 -15.993 1.00 93.50 190 ARG A O 1
ATOM 1508 N N . ALA A 1 191 ? 0.279 -1.323 -17.625 1.00 92.81 191 ALA A N 1
ATOM 1509 C CA . ALA A 1 191 ? -0.762 -0.390 -17.226 1.00 92.81 191 ALA A CA 1
ATOM 1510 C C . ALA A 1 191 ? -1.231 -0.691 -15.796 1.00 92.81 191 ALA A C 1
ATOM 1512 O O . ALA A 1 191 ? -1.373 -1.850 -15.398 1.00 92.81 191 ALA A O 1
ATOM 1513 N N . LEU A 1 192 ? -1.562 0.351 -15.029 1.00 90.88 192 LEU A N 1
ATOM 1514 C CA . LEU A 1 192 ? -2.033 0.183 -13.653 1.00 90.88 192 LEU A CA 1
ATOM 1515 C C . LEU A 1 192 ? -3.262 -0.736 -13.549 1.00 90.88 192 LEU A C 1
ATOM 1517 O O . LEU A 1 192 ? -3.428 -1.404 -12.529 1.00 90.88 192 LEU A O 1
ATOM 1521 N N . SER A 1 193 ? -4.135 -0.790 -14.561 1.00 92.69 193 SER A N 1
ATOM 1522 C CA . SER A 1 193 ? -5.252 -1.748 -14.606 1.00 92.69 193 SER A CA 1
ATOM 1523 C C . SER A 1 193 ? -4.770 -3.197 -14.552 1.00 92.69 193 SER A C 1
ATOM 1525 O O . SER A 1 193 ? -5.332 -3.994 -13.806 1.00 92.69 193 SER A O 1
ATOM 1527 N N . GLU A 1 194 ? -3.690 -3.506 -15.264 1.00 95.19 194 GLU A N 1
ATOM 1528 C CA . GLU A 1 194 ? -3.104 -4.840 -15.314 1.00 95.19 194 GLU A CA 1
ATOM 1529 C C . GLU A 1 194 ? -2.370 -5.188 -14.019 1.00 95.19 194 GLU A C 1
ATOM 1531 O O . GLU A 1 194 ? -2.535 -6.288 -13.497 1.00 95.19 194 GLU A O 1
ATOM 1536 N N . VAL A 1 195 ? -1.683 -4.217 -13.410 1.00 94.62 195 VAL A N 1
ATOM 1537 C CA . VAL A 1 195 ? -1.138 -4.356 -12.048 1.00 94.62 195 VAL A CA 1
ATOM 1538 C C . VAL A 1 195 ? -2.235 -4.734 -11.047 1.00 94.62 195 VAL A C 1
ATOM 1540 O O . VAL A 1 195 ? -2.059 -5.668 -10.268 1.00 94.62 195 VAL A O 1
ATOM 1543 N N . ALA A 1 196 ? -3.379 -4.034 -11.069 1.00 94.56 196 ALA A N 1
ATOM 1544 C CA . ALA A 1 196 ? -4.476 -4.343 -10.149 1.00 94.56 196 ALA A CA 1
ATOM 1545 C C . ALA A 1 196 ? -5.064 -5.720 -10.397 1.00 94.56 196 ALA A C 1
ATOM 154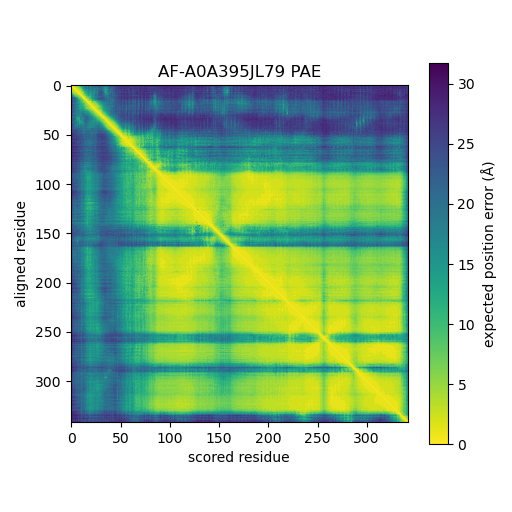7 O O . ALA A 1 196 ? -5.281 -6.432 -9.431 1.00 94.56 196 ALA A O 1
ATOM 1548 N N . LYS A 1 197 ? -5.274 -6.114 -11.655 1.00 96.44 197 LYS A N 1
ATOM 1549 C CA . LYS A 1 197 ? -5.799 -7.441 -11.976 1.00 96.44 197 LYS A CA 1
ATOM 1550 C C . LYS A 1 197 ? -4.978 -8.547 -11.306 1.00 96.44 197 LYS A C 1
ATOM 1552 O O . LYS A 1 197 ? -5.541 -9.427 -10.661 1.00 96.44 197 LYS A O 1
ATOM 1557 N N . TRP A 1 198 ? -3.653 -8.502 -11.438 1.00 97.38 198 TRP A N 1
ATOM 1558 C CA . TRP A 1 198 ? -2.782 -9.528 -10.856 1.00 97.38 198 TRP A CA 1
ATOM 1559 C C . TRP A 1 198 ? -2.688 -9.425 -9.334 1.00 97.38 198 TRP A C 1
ATOM 1561 O O . TRP A 1 198 ? -2.734 -10.445 -8.645 1.00 97.38 198 TRP A O 1
ATOM 1571 N N . ALA A 1 199 ? -2.638 -8.203 -8.799 1.00 96.25 199 ALA A N 1
ATOM 1572 C CA . ALA A 1 199 ? -2.653 -7.998 -7.359 1.00 96.25 199 ALA A CA 1
ATOM 1573 C C . ALA A 1 199 ? -3.969 -8.484 -6.733 1.00 96.25 199 ALA A C 1
ATOM 1575 O O . ALA A 1 199 ? -3.938 -9.103 -5.678 1.00 96.25 199 ALA A O 1
ATOM 1576 N N . GLU A 1 200 ? -5.120 -8.258 -7.370 1.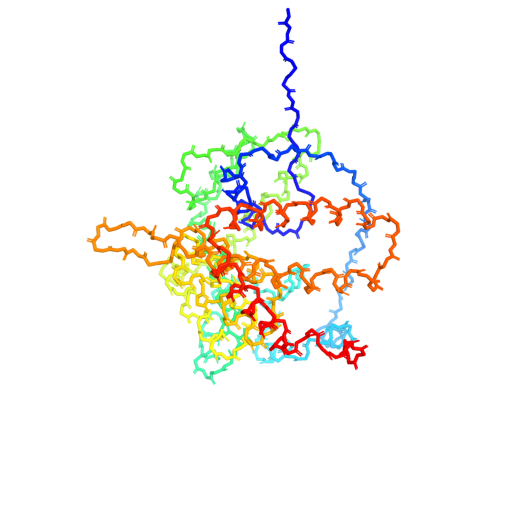00 96.44 200 GLU A N 1
ATOM 1577 C CA . GLU A 1 200 ? -6.429 -8.720 -6.895 1.00 96.44 200 GLU A CA 1
ATOM 1578 C C . GLU A 1 200 ? -6.491 -10.245 -6.842 1.00 96.44 200 GLU A C 1
ATOM 1580 O O . GLU A 1 200 ? -6.901 -10.789 -5.821 1.00 96.44 200 GLU A O 1
ATOM 1585 N N . ILE A 1 201 ? -5.993 -10.936 -7.875 1.00 95.88 201 ILE A N 1
ATOM 1586 C CA . ILE A 1 201 ? -5.913 -12.407 -7.891 1.00 95.88 201 ILE A CA 1
ATOM 1587 C C . ILE A 1 201 ? -5.098 -12.929 -6.701 1.00 95.88 201 ILE A C 1
ATOM 1589 O O . ILE A 1 201 ? -5.525 -13.867 -6.026 1.00 95.88 201 ILE A O 1
ATOM 1593 N N . ALA A 1 202 ? -3.938 -12.330 -6.420 1.00 94.56 202 ALA A N 1
ATOM 1594 C CA . ALA A 1 202 ? -3.104 -12.734 -5.290 1.00 94.56 202 ALA A CA 1
ATOM 1595 C C . ALA A 1 202 ? -3.740 -12.356 -3.936 1.00 94.56 202 ALA A C 1
ATOM 1597 O O . ALA A 1 202 ? -3.788 -13.160 -3.005 1.00 94.56 202 ALA A O 1
ATOM 1598 N N . ALA A 1 203 ? -4.300 -11.152 -3.832 1.00 94.88 203 ALA A N 1
ATOM 1599 C CA . ALA A 1 203 ? -4.958 -10.652 -2.631 1.00 94.88 203 ALA A CA 1
ATOM 1600 C C . ALA A 1 203 ? -6.217 -11.455 -2.276 1.00 94.88 203 ALA A C 1
ATOM 1602 O O . ALA A 1 203 ? -6.522 -11.646 -1.098 1.00 94.88 203 ALA A O 1
ATOM 1603 N N . ASP A 1 204 ? -6.973 -11.927 -3.267 1.00 94.62 204 ASP A N 1
ATOM 1604 C CA . ASP A 1 204 ? -8.130 -12.818 -3.100 1.00 94.62 204 ASP A CA 1
ATOM 1605 C C . ASP A 1 204 ? -7.771 -14.181 -2.534 1.00 94.62 204 ASP A C 1
ATOM 1607 O O . ASP A 1 204 ? -8.585 -14.780 -1.831 1.00 94.62 204 ASP A O 1
ATOM 1611 N N . GLN A 1 205 ? -6.522 -14.591 -2.703 1.00 92.94 205 GLN A N 1
ATOM 1612 C CA . GLN A 1 205 ? -5.973 -15.798 -2.103 1.00 92.94 205 GLN A CA 1
ATOM 1613 C C . GLN A 1 205 ? -5.238 -15.530 -0.782 1.00 92.94 205 GLN A C 1
ATOM 1615 O O . GLN A 1 205 ? -4.656 -16.440 -0.200 1.00 92.94 205 GLN A O 1
ATOM 1620 N N . GLY A 1 206 ? -5.313 -14.299 -0.268 1.00 91.06 206 GLY A N 1
ATOM 1621 C CA . GLY A 1 206 ? -4.708 -13.934 1.005 1.00 91.06 206 GLY A CA 1
ATOM 1622 C C . GLY A 1 206 ? -3.200 -13.737 0.913 1.00 91.06 206 GLY A C 1
ATOM 1623 O O . GLY A 1 206 ? -2.498 -14.112 1.844 1.00 91.06 206 GLY A O 1
ATOM 1624 N N . ASP A 1 207 ? -2.694 -13.149 -0.174 1.00 93.06 207 ASP A N 1
ATOM 1625 C CA . ASP A 1 207 ? -1.324 -12.632 -0.215 1.00 93.06 207 ASP A CA 1
ATOM 1626 C C . ASP A 1 207 ? -1.240 -11.226 0.402 1.00 93.06 207 ASP A C 1
ATOM 1628 O O . ASP A 1 207 ? -1.906 -10.283 -0.041 1.00 93.06 207 ASP A O 1
ATOM 1632 N N . PHE A 1 208 ? -0.410 -11.071 1.438 1.00 89.00 208 PHE A N 1
ATOM 1633 C CA . PHE A 1 208 ? -0.274 -9.804 2.164 1.00 89.00 208 PHE A CA 1
ATOM 1634 C C . PHE A 1 208 ? 0.398 -8.714 1.322 1.00 89.00 208 PHE A C 1
ATOM 1636 O O . PHE A 1 208 ? -0.018 -7.554 1.369 1.00 89.00 208 PHE A O 1
ATOM 1643 N N . GLY A 1 209 ? 1.416 -9.080 0.537 1.00 88.75 209 GLY A N 1
ATOM 1644 C CA . GLY A 1 209 ? 2.145 -8.144 -0.317 1.00 88.75 209 GLY A CA 1
ATOM 1645 C C . GLY A 1 209 ? 1.229 -7.521 -1.368 1.00 88.75 209 GLY A C 1
ATOM 1646 O O . GLY A 1 209 ? 1.216 -6.304 -1.541 1.00 88.75 209 GLY A O 1
ATOM 1647 N N . ALA A 1 210 ? 0.393 -8.336 -2.007 1.00 92.06 210 ALA A N 1
ATOM 1648 C CA . ALA A 1 210 ? -0.597 -7.892 -2.976 1.00 92.06 210 ALA A CA 1
ATOM 1649 C C . ALA A 1 210 ? -1.675 -6.996 -2.345 1.00 92.06 210 ALA A C 1
ATOM 1651 O O . ALA A 1 210 ? -2.037 -5.969 -2.920 1.00 92.06 210 ALA A O 1
ATOM 1652 N N . ILE A 1 211 ? -2.138 -7.318 -1.131 1.00 92.62 211 ILE A N 1
ATOM 1653 C CA . ILE A 1 211 ? -3.062 -6.454 -0.378 1.00 92.62 211 ILE A CA 1
ATOM 1654 C C . ILE A 1 211 ? -2.429 -5.087 -0.097 1.00 92.62 211 ILE A C 1
ATOM 1656 O O . ILE A 1 211 ? -3.083 -4.061 -0.292 1.00 92.62 211 ILE A O 1
ATOM 1660 N N . LYS A 1 212 ? -1.154 -5.045 0.301 1.00 89.62 212 LYS A N 1
ATOM 1661 C CA . LYS A 1 212 ? -0.421 -3.787 0.506 1.00 89.62 212 LYS A CA 1
ATOM 1662 C C . LYS A 1 212 ? -0.246 -2.999 -0.791 1.00 89.62 212 LYS A C 1
ATOM 1664 O O . LYS A 1 212 ? -0.451 -1.787 -0.794 1.00 89.62 212 LYS A O 1
ATOM 1669 N N . LEU A 1 213 ? 0.056 -3.671 -1.899 1.00 89.88 213 LEU A N 1
ATOM 1670 C CA . LEU A 1 213 ? 0.155 -3.032 -3.210 1.00 89.88 213 LEU A CA 1
ATOM 1671 C C . LEU A 1 213 ? -1.177 -2.386 -3.631 1.00 89.88 213 LEU A C 1
ATOM 1673 O O . LEU A 1 213 ? -1.194 -1.255 -4.116 1.00 89.88 213 LEU A O 1
ATOM 1677 N N . LEU A 1 214 ? -2.303 -3.060 -3.386 1.00 93.06 214 LEU A N 1
ATOM 1678 C CA . LEU A 1 214 ? -3.636 -2.524 -3.673 1.00 93.06 214 LEU A CA 1
ATOM 1679 C C . LEU A 1 214 ? -4.014 -1.349 -2.762 1.00 93.06 214 LEU A C 1
ATOM 1681 O O . LEU A 1 214 ? -4.623 -0.394 -3.243 1.00 93.06 214 LEU A O 1
ATOM 1685 N N . GLN A 1 215 ? -3.604 -1.364 -1.487 1.00 90.00 215 GLN A N 1
ATOM 1686 C CA . GLN A 1 215 ? -3.747 -0.207 -0.587 1.00 90.00 215 GLN A CA 1
ATOM 1687 C C . GLN A 1 215 ? -3.003 1.018 -1.132 1.00 90.00 215 GLN A C 1
ATOM 1689 O O . GLN A 1 215 ? -3.578 2.102 -1.206 1.00 90.00 215 GLN A O 1
ATOM 1694 N N . LEU A 1 216 ? -1.748 0.842 -1.563 1.00 85.75 216 LEU A N 1
ATOM 1695 C CA . LEU A 1 216 ? -0.951 1.920 -2.157 1.00 85.75 216 LEU A CA 1
ATOM 1696 C C . LEU A 1 216 ? -1.591 2.448 -3.446 1.00 85.75 216 LEU A C 1
ATOM 1698 O O . LEU A 1 216 ? -1.697 3.659 -3.639 1.00 85.75 216 LEU A O 1
ATOM 1702 N N . LYS A 1 217 ? -2.069 1.545 -4.311 1.00 87.88 217 LYS A N 1
ATOM 1703 C CA . LYS A 1 217 ? -2.704 1.914 -5.580 1.00 87.88 217 LYS A CA 1
ATOM 1704 C C . LYS A 1 217 ? -4.027 2.656 -5.383 1.00 87.88 217 LYS A C 1
ATOM 1706 O O . LYS A 1 217 ? -4.326 3.559 -6.165 1.00 87.88 217 LYS A O 1
ATOM 1711 N N . ALA A 1 218 ? -4.820 2.288 -4.376 1.00 87.88 218 ALA A N 1
ATOM 1712 C CA . ALA A 1 218 ? -6.094 2.949 -4.103 1.00 87.88 218 ALA A CA 1
ATOM 1713 C C . ALA A 1 218 ? -5.917 4.468 -3.937 1.00 87.88 218 ALA A C 1
ATOM 1715 O O . ALA A 1 218 ? -6.786 5.241 -4.344 1.00 87.88 218 ALA A O 1
ATOM 1716 N N . GLY A 1 219 ? -4.763 4.912 -3.421 1.00 82.56 219 GLY A N 1
ATOM 1717 C CA . GLY A 1 219 ? -4.385 6.318 -3.369 1.00 82.56 219 GLY A CA 1
ATOM 1718 C C . GLY A 1 219 ? -5.440 7.160 -2.649 1.00 82.56 219 GLY A C 1
ATOM 1719 O O . GLY A 1 219 ? -5.564 7.112 -1.429 1.00 82.56 219 GLY A O 1
ATOM 1720 N N . ARG A 1 220 ? -6.207 7.955 -3.411 1.00 79.56 220 ARG A N 1
ATOM 1721 C CA . ARG A 1 220 ? -7.279 8.829 -2.887 1.00 79.56 220 ARG A CA 1
ATOM 1722 C C . ARG A 1 220 ? -8.682 8.215 -2.937 1.00 79.56 220 ARG A C 1
ATOM 1724 O O . ARG A 1 220 ? -9.632 8.844 -2.459 1.00 79.56 220 ARG A O 1
ATOM 1731 N N . ASP A 1 221 ? -8.836 7.029 -3.516 1.00 88.50 221 ASP A N 1
ATOM 1732 C CA . ASP A 1 221 ? -10.090 6.285 -3.468 1.00 88.50 221 ASP A CA 1
ATOM 1733 C C . ASP A 1 221 ? -10.252 5.660 -2.077 1.00 88.50 221 ASP A C 1
ATOM 1735 O O . ASP A 1 221 ? -9.837 4.531 -1.816 1.00 88.50 221 ASP A O 1
ATOM 1739 N N . SER A 1 222 ? -10.854 6.423 -1.160 1.00 88.75 222 SER A N 1
ATOM 1740 C CA . SER A 1 222 ? -11.102 5.978 0.215 1.00 88.75 222 SER A CA 1
ATOM 1741 C C . SER A 1 222 ? -11.909 4.683 0.294 1.00 88.75 222 SER A C 1
ATOM 1743 O O . SER A 1 222 ? -11.741 3.929 1.250 1.00 88.75 222 SER A O 1
ATOM 1745 N N . LYS A 1 223 ? -12.792 4.414 -0.675 1.00 91.19 223 LYS A N 1
ATOM 1746 C CA . LYS A 1 223 ? -13.635 3.217 -0.662 1.00 91.19 223 LYS A CA 1
ATOM 1747 C C . LYS A 1 223 ? -12.814 1.984 -0.998 1.00 91.19 223 LYS A C 1
ATOM 1749 O O . LYS A 1 223 ? -12.887 0.992 -0.271 1.00 91.19 223 LYS A O 1
ATOM 1754 N N . GLU A 1 224 ? -12.009 2.068 -2.051 1.00 91.38 224 GLU A N 1
ATOM 1755 C CA . GLU A 1 224 ? -11.112 0.979 -2.427 1.00 91.38 224 GLU A CA 1
ATOM 1756 C C . GLU A 1 224 ? -10.018 0.775 -1.369 1.00 91.38 224 GLU A C 1
ATOM 1758 O O . GLU A 1 224 ? -9.743 -0.359 -0.977 1.00 91.38 224 GLU A O 1
ATOM 1763 N N . ALA A 1 225 ? -9.466 1.855 -0.805 1.00 91.25 225 ALA A N 1
ATOM 1764 C CA . ALA A 1 225 ? -8.478 1.768 0.269 1.00 91.25 225 ALA A CA 1
ATOM 1765 C C . ALA A 1 225 ? -9.041 1.032 1.494 1.00 91.25 225 ALA A C 1
ATOM 1767 O O . ALA A 1 225 ? -8.440 0.074 1.978 1.00 91.25 225 ALA A O 1
ATOM 1768 N N . VAL A 1 226 ? -10.237 1.406 1.962 1.00 94.38 226 VAL A N 1
ATOM 1769 C CA . VAL A 1 226 ? -10.867 0.780 3.137 1.00 94.38 226 VAL A CA 1
ATOM 1770 C C . VAL A 1 226 ? -11.238 -0.681 2.885 1.00 94.38 226 VAL A C 1
ATOM 1772 O O . VAL A 1 226 ? -11.130 -1.492 3.804 1.00 94.38 226 VAL A O 1
ATOM 1775 N N . LYS A 1 227 ? -11.608 -1.063 1.656 1.00 95.00 227 LYS A N 1
ATOM 1776 C CA . LYS A 1 227 ? -11.793 -2.477 1.281 1.00 95.00 227 LYS A CA 1
ATOM 1777 C C . LYS A 1 227 ? -10.514 -3.285 1.537 1.00 95.00 227 LYS A C 1
ATOM 1779 O O . LYS A 1 227 ? -10.572 -4.307 2.222 1.00 95.00 227 LYS A O 1
ATOM 1784 N N . TRP A 1 228 ? -9.362 -2.824 1.047 1.00 94.75 228 TRP A N 1
ATOM 1785 C CA . TRP A 1 228 ? -8.095 -3.550 1.214 1.00 94.75 228 TRP A CA 1
ATOM 1786 C C . TRP A 1 228 ? -7.522 -3.463 2.627 1.00 94.75 228 TRP A C 1
ATOM 1788 O O . TRP A 1 228 ? -6.908 -4.422 3.094 1.00 94.75 228 TRP A O 1
ATOM 1798 N N . LEU A 1 229 ? -7.748 -2.357 3.337 1.00 94.44 229 LEU A N 1
ATOM 1799 C CA . LEU A 1 229 ? -7.371 -2.218 4.744 1.00 94.44 229 LEU A CA 1
ATOM 1800 C C . LEU A 1 229 ? -8.175 -3.165 5.643 1.00 94.44 229 LEU A C 1
ATOM 1802 O O . LEU A 1 229 ? -7.583 -3.863 6.466 1.00 94.44 229 LEU A O 1
ATOM 1806 N N . ASN A 1 230 ? -9.494 -3.267 5.434 1.00 95.06 230 ASN A N 1
ATOM 1807 C CA . ASN A 1 230 ? -10.327 -4.251 6.132 1.00 95.06 230 ASN A CA 1
ATOM 1808 C C . ASN A 1 230 ? -9.822 -5.671 5.869 1.00 95.06 230 ASN A C 1
ATOM 1810 O O . ASN A 1 230 ? -9.655 -6.440 6.809 1.00 95.06 230 ASN A O 1
ATOM 1814 N N . LYS A 1 231 ? -9.494 -6.005 4.616 1.00 93.75 231 LYS A N 1
ATOM 1815 C CA . LYS A 1 231 ? -8.947 -7.326 4.283 1.00 93.75 231 LYS A CA 1
ATOM 1816 C C . LYS A 1 231 ? -7.617 -7.605 4.991 1.00 93.75 231 LYS A C 1
ATOM 1818 O O . LYS A 1 231 ? -7.438 -8.685 5.547 1.00 93.75 231 LYS A O 1
ATOM 1823 N N . SER A 1 232 ? -6.714 -6.622 5.024 1.00 92.00 232 SER A N 1
ATOM 1824 C CA . SER A 1 232 ? -5.437 -6.695 5.754 1.00 92.00 232 SER A CA 1
ATOM 1825 C C . SER A 1 232 ? -5.648 -7.013 7.233 1.00 92.00 232 SER A C 1
ATOM 1827 O O . SER A 1 232 ? -5.026 -7.915 7.796 1.00 92.00 232 SER A O 1
ATOM 1829 N N . TRP A 1 233 ? -6.592 -6.306 7.850 1.00 93.38 233 TRP A N 1
ATOM 1830 C CA . TRP A 1 233 ? -6.981 -6.503 9.236 1.00 93.38 233 TRP A CA 1
ATOM 1831 C C . TRP A 1 233 ? -7.627 -7.878 9.486 1.00 93.38 233 TRP A C 1
ATOM 1833 O O . TRP A 1 233 ? -7.242 -8.592 10.408 1.00 93.38 233 TRP A O 1
ATOM 1843 N N . GLU A 1 234 ? -8.595 -8.285 8.669 1.00 91.75 234 GLU A N 1
ATOM 1844 C CA . GLU A 1 234 ? -9.374 -9.511 8.881 1.00 91.75 234 GLU A CA 1
ATOM 1845 C C . GLU A 1 234 ? -8.570 -10.797 8.641 1.00 91.75 234 GLU A C 1
ATOM 1847 O O . GLU A 1 234 ? -8.775 -11.813 9.329 1.00 91.75 234 GLU A O 1
ATOM 1852 N N . VAL A 1 235 ? -7.668 -10.762 7.655 1.00 88.56 235 VAL A N 1
ATOM 1853 C CA . VAL A 1 235 ? -6.830 -11.903 7.269 1.00 88.56 235 VAL A CA 1
ATOM 1854 C C . VAL A 1 235 ? -5.573 -11.967 8.135 1.00 88.56 235 VAL A C 1
ATOM 1856 O O . VAL A 1 235 ? -5.281 -13.027 8.685 1.00 88.56 235 VAL A O 1
ATOM 1859 N N . PHE A 1 236 ? -4.876 -10.841 8.322 1.00 87.62 236 PHE A N 1
ATOM 18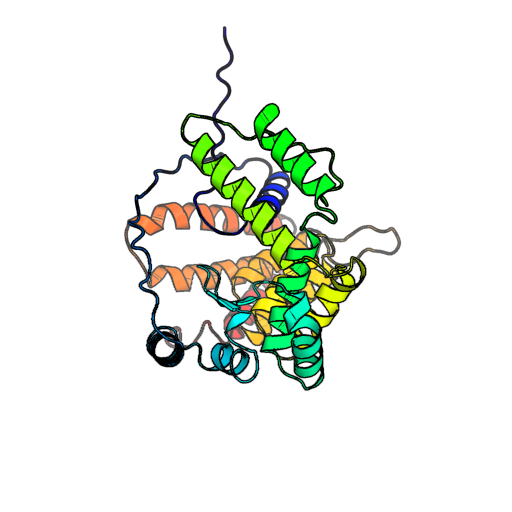60 C CA . PHE A 1 236 ? -3.550 -10.807 8.953 1.00 87.62 236 PHE A CA 1
ATOM 1861 C C . PHE A 1 236 ? -3.484 -10.021 10.254 1.00 87.62 236 PHE A C 1
ATOM 1863 O O . PHE A 1 236 ? -2.385 -9.791 10.749 1.00 87.62 236 PHE A O 1
ATOM 1870 N N . GLY A 1 237 ? -4.604 -9.553 10.808 1.00 90.44 237 GLY A N 1
ATOM 1871 C CA . GLY A 1 237 ? -4.587 -8.751 12.035 1.00 90.44 237 GLY A CA 1
ATOM 1872 C C . GLY A 1 237 ? -3.673 -7.527 11.937 1.00 90.44 237 GLY A C 1
ATOM 1873 O O . GLY A 1 237 ? -3.094 -7.138 12.951 1.00 90.44 237 GLY A O 1
ATOM 1874 N N . ASP A 1 238 ? -3.493 -6.981 10.727 1.00 90.62 238 ASP A N 1
ATOM 1875 C CA . ASP A 1 238 ? -2.586 -5.871 10.447 1.00 90.62 238 ASP A CA 1
ATOM 1876 C C . ASP A 1 238 ? -3.030 -4.631 11.221 1.00 90.62 238 ASP A C 1
ATOM 1878 O O . ASP A 1 238 ? -3.995 -3.953 10.869 1.00 90.62 238 ASP A O 1
ATOM 1882 N N . VAL A 1 239 ? -2.330 -4.363 12.317 1.00 91.69 239 VAL A N 1
ATOM 1883 C CA . VAL A 1 239 ? -2.688 -3.307 13.260 1.00 91.69 239 VAL A CA 1
ATOM 1884 C C . VAL A 1 239 ? -2.576 -1.940 12.598 1.00 91.69 239 VAL A C 1
ATOM 1886 O O . VAL A 1 239 ? -3.408 -1.079 12.863 1.00 91.69 239 VAL A O 1
ATOM 1889 N N . ASP A 1 240 ? -1.602 -1.736 11.709 1.00 91.06 240 ASP A N 1
ATOM 1890 C CA . ASP A 1 240 ? -1.408 -0.444 11.047 1.00 91.06 240 ASP A CA 1
ATOM 1891 C C . ASP A 1 240 ? -2.576 -0.105 10.107 1.00 91.06 240 ASP A C 1
ATOM 1893 O O . ASP A 1 240 ? -2.943 1.066 9.992 1.00 91.06 240 ASP A O 1
ATOM 1897 N N . ALA A 1 241 ? -3.290 -1.117 9.596 1.00 92.94 241 ALA A N 1
ATOM 1898 C CA . ALA A 1 241 ? -4.515 -0.897 8.833 1.00 92.94 241 ALA A CA 1
ATOM 1899 C C . ALA A 1 241 ? -5.615 -0.177 9.636 1.00 92.94 241 ALA A C 1
ATOM 1901 O O . ALA A 1 241 ? -6.426 0.538 9.052 1.00 92.94 241 ALA A O 1
ATOM 1902 N N . LEU A 1 242 ? -5.651 -0.315 10.970 1.00 95.69 242 LEU A N 1
ATOM 1903 C CA . LEU A 1 242 ? -6.613 0.402 11.817 1.00 95.69 242 LEU A CA 1
ATOM 1904 C C . LEU A 1 242 ? -6.376 1.919 11.786 1.00 95.69 242 LEU A C 1
ATOM 1906 O O . LEU A 1 242 ? -7.324 2.689 11.643 1.00 95.69 242 LEU A O 1
ATOM 1910 N N . SER A 1 243 ? -5.118 2.358 11.883 1.00 94.69 243 SER A N 1
ATOM 1911 C CA . SER A 1 243 ? -4.775 3.785 11.811 1.00 94.69 243 SER A CA 1
ATOM 1912 C C . SER A 1 243 ? -5.158 4.378 10.452 1.00 94.69 243 SER A C 1
ATOM 1914 O O . SER A 1 243 ? -5.729 5.468 10.393 1.00 94.69 243 SER A O 1
ATOM 1916 N N . ASP A 1 244 ? -4.900 3.649 9.368 1.00 93.88 244 ASP A N 1
ATOM 1917 C CA . ASP A 1 244 ? -5.212 4.110 8.014 1.00 93.88 244 ASP A CA 1
ATOM 1918 C C . ASP A 1 244 ? -6.725 4.134 7.759 1.00 93.88 244 ASP A C 1
ATOM 1920 O O . ASP A 1 244 ? -7.251 5.096 7.194 1.00 93.88 244 ASP A O 1
ATOM 1924 N N . MET A 1 245 ? -7.468 3.135 8.255 1.00 95.44 245 MET A N 1
ATOM 1925 C CA . MET A 1 245 ? -8.933 3.158 8.211 1.00 95.44 245 MET A CA 1
ATOM 1926 C C . MET A 1 245 ? -9.490 4.376 8.942 1.00 95.44 245 MET A C 1
ATOM 1928 O O . MET A 1 245 ? -10.398 5.025 8.422 1.00 95.44 245 MET A O 1
ATOM 1932 N N . ALA A 1 246 ? -8.932 4.734 10.103 1.00 96.25 246 ALA A N 1
ATOM 1933 C CA . ALA A 1 246 ? -9.365 5.919 10.833 1.00 96.25 246 ALA A CA 1
ATOM 1934 C C . ALA A 1 246 ? -9.221 7.205 10.003 1.00 96.25 246 ALA A C 1
ATOM 1936 O O . ALA A 1 246 ? -10.142 8.024 9.965 1.00 96.25 246 ALA A O 1
ATOM 1937 N N . ILE A 1 247 ? -8.108 7.346 9.276 1.00 93.00 247 ILE A N 1
ATOM 1938 C CA . ILE A 1 247 ? -7.883 8.473 8.364 1.00 93.00 247 ILE A CA 1
ATOM 1939 C C . ILE A 1 247 ? -8.964 8.493 7.277 1.00 93.00 247 ILE A C 1
ATOM 1941 O O . ILE A 1 247 ? -9.647 9.508 7.125 1.00 93.00 247 ILE A O 1
ATOM 1945 N N . HIS A 1 248 ? -9.192 7.377 6.580 1.00 93.75 248 HIS A N 1
ATOM 1946 C CA . HIS A 1 248 ? -10.180 7.324 5.499 1.00 93.75 248 HIS A CA 1
ATOM 1947 C C . HIS A 1 248 ? -11.618 7.577 5.971 1.00 93.75 248 HIS A C 1
ATOM 1949 O O . HIS A 1 248 ? -12.356 8.292 5.293 1.00 93.75 248 HIS A O 1
ATOM 1955 N N . TYR A 1 249 ? -12.015 7.065 7.139 1.00 95.12 249 TYR A N 1
ATOM 1956 C CA . TYR A 1 249 ? -13.326 7.368 7.719 1.00 95.12 249 TYR A CA 1
ATOM 1957 C C . TYR A 1 249 ? -13.452 8.845 8.110 1.00 95.12 249 TYR A C 1
ATOM 1959 O O . TYR A 1 249 ? -14.493 9.447 7.855 1.00 95.12 249 TYR A O 1
ATOM 1967 N N . SER A 1 250 ? -12.389 9.467 8.631 1.00 94.12 250 SER A N 1
ATOM 1968 C CA . SER A 1 250 ? -12.400 10.897 8.977 1.00 94.12 250 SER A CA 1
ATOM 1969 C C . SER A 1 250 ? -12.447 11.836 7.766 1.00 94.12 250 SER A C 1
ATOM 1971 O O . SER A 1 250 ? -12.915 12.965 7.876 1.00 94.12 250 SER A O 1
ATOM 1973 N N . MET A 1 251 ? -11.991 11.372 6.602 1.00 90.56 251 MET A N 1
ATOM 1974 C CA . MET A 1 251 ? -12.097 12.096 5.330 1.00 90.56 251 MET A CA 1
ATOM 1975 C C . MET A 1 251 ? -13.422 11.828 4.599 1.00 90.56 251 MET A C 1
ATOM 1977 O O . MET A 1 251 ? -13.708 12.475 3.592 1.00 90.56 251 MET A O 1
ATOM 1981 N N . GLY A 1 252 ? -14.206 10.864 5.089 1.00 90.75 252 GLY A N 1
ATOM 1982 C CA . GLY A 1 252 ? -15.392 10.328 4.437 1.00 90.75 252 GLY A CA 1
ATOM 1983 C C . GLY A 1 252 ? -15.055 9.331 3.323 1.00 90.75 252 GLY A C 1
ATOM 1984 O O . GLY A 1 252 ? -14.143 9.518 2.511 1.00 90.75 252 GLY A O 1
ATOM 1985 N N . ILE A 1 253 ? -15.811 8.233 3.288 1.00 86.75 253 ILE A N 1
ATOM 1986 C CA . ILE A 1 253 ? -15.619 7.144 2.316 1.00 86.75 253 ILE A CA 1
ATOM 1987 C C . ILE A 1 253 ? -16.595 7.258 1.150 1.00 86.75 253 ILE A C 1
ATOM 1989 O O . ILE A 1 253 ? -16.226 7.003 0.005 1.00 86.75 253 ILE A O 1
ATOM 1993 N N . ASN A 1 254 ? -17.839 7.631 1.444 1.00 77.75 254 ASN A N 1
ATOM 1994 C CA . ASN A 1 254 ? -18.899 7.718 0.453 1.00 77.75 254 ASN A CA 1
ATOM 1995 C C . ASN A 1 254 ? -19.095 9.173 0.047 1.00 77.75 254 ASN A C 1
ATOM 1997 O O . ASN A 1 254 ? -19.220 10.039 0.909 1.00 77.75 254 ASN A O 1
ATOM 2001 N N . GLU A 1 255 ? -19.150 9.419 -1.256 1.00 76.56 255 GLU A N 1
ATOM 2002 C CA . GLU A 1 255 ? -19.655 10.678 -1.790 1.00 76.56 255 GLU A CA 1
ATOM 2003 C C . GLU A 1 255 ? -21.186 10.665 -1.727 1.00 76.56 255 GLU A C 1
ATOM 2005 O O . GLU A 1 255 ? -21.832 9.701 -2.147 1.00 76.56 255 GLU A O 1
ATOM 2010 N N . ASP A 1 256 ? -21.771 11.723 -1.174 1.00 71.38 256 ASP A N 1
ATOM 2011 C CA . ASP A 1 256 ? -23.204 11.965 -1.241 1.00 71.38 256 ASP A CA 1
ATOM 2012 C C . ASP A 1 256 ? -23.629 12.309 -2.683 1.00 71.38 256 ASP A C 1
ATOM 2014 O O . ASP A 1 256 ? -22.814 12.453 -3.598 1.00 71.38 256 ASP A O 1
ATOM 2018 N N . SER A 1 257 ? -24.930 12.497 -2.913 1.00 64.62 257 SER A N 1
ATOM 2019 C CA . SER A 1 257 ? -25.457 12.861 -4.239 1.00 64.62 257 SER A CA 1
ATOM 2020 C C . SER A 1 257 ? -24.939 14.203 -4.785 1.00 64.62 257 SER A C 1
ATOM 2022 O O . SER A 1 257 ? -25.266 14.569 -5.913 1.00 64.62 257 SER A O 1
ATOM 2024 N N . ARG A 1 258 ? -24.193 14.970 -3.983 1.00 69.25 258 ARG A N 1
ATOM 2025 C CA . ARG A 1 258 ? -23.581 16.260 -4.321 1.00 69.25 258 ARG A CA 1
ATOM 2026 C C . ARG A 1 258 ? -22.056 16.147 -4.467 1.00 69.25 258 ARG A C 1
ATOM 2028 O O . ARG A 1 258 ? -21.407 17.176 -4.648 1.00 69.25 258 ARG A O 1
ATOM 2035 N N . GLY A 1 259 ? -21.489 14.940 -4.392 1.00 76.12 259 GLY A N 1
ATOM 2036 C CA . GLY A 1 259 ? -20.045 14.706 -4.440 1.00 76.12 259 GLY A CA 1
ATOM 2037 C C . GLY A 1 259 ? -19.314 15.062 -3.141 1.00 76.12 259 GLY A C 1
ATOM 2038 O O . GLY A 1 259 ? -18.092 15.190 -3.146 1.00 76.12 259 GLY A O 1
ATOM 2039 N N . GLN A 1 260 ? -20.029 15.277 -2.031 1.00 76.69 260 GLN A N 1
ATOM 2040 C CA . GLN A 1 260 ? -19.428 15.579 -0.732 1.00 76.69 260 GLN A CA 1
ATOM 2041 C C . GLN A 1 260 ? -19.196 14.293 0.048 1.00 76.69 260 GLN A C 1
ATOM 2043 O O . GLN A 1 260 ? -20.104 13.484 0.215 1.00 76.69 260 GLN A O 1
ATOM 2048 N N . LYS A 1 261 ? -17.976 14.112 0.548 1.00 82.94 261 LYS A N 1
ATOM 2049 C CA . LYS A 1 261 ? -17.648 13.003 1.440 1.00 82.94 261 LYS A CA 1
ATOM 2050 C C . LYS A 1 261 ? -18.009 13.397 2.865 1.00 82.94 261 LYS A C 1
ATOM 2052 O O . LYS A 1 261 ? -17.445 14.354 3.390 1.00 82.94 261 LYS A O 1
ATOM 2057 N N . GLU A 1 262 ? -18.954 12.686 3.472 1.00 87.94 262 GLU A N 1
ATOM 2058 C CA . GLU A 1 262 ? -19.309 12.896 4.878 1.00 87.94 262 GLU A CA 1
ATOM 2059 C C . GLU A 1 262 ? -18.394 12.047 5.776 1.00 87.94 262 GLU A C 1
ATOM 2061 O O . GLU A 1 262 ? -18.323 10.825 5.592 1.00 87.94 262 GLU A O 1
ATOM 2066 N N . PRO A 1 263 ? -17.660 12.668 6.718 1.00 93.19 263 PRO A N 1
ATOM 2067 C CA . PRO A 1 263 ? -16.862 11.943 7.698 1.00 93.19 263 PRO A CA 1
ATOM 2068 C C . PRO A 1 263 ? -17.707 11.030 8.589 1.00 93.19 263 PRO A C 1
ATOM 2070 O O . PRO A 1 263 ? -18.780 11.412 9.049 1.00 93.19 263 PRO A O 1
ATOM 2073 N N . ASP A 1 264 ? -17.169 9.857 8.912 1.00 95.25 264 ASP A N 1
ATOM 2074 C CA . ASP A 1 264 ? -17.699 8.950 9.934 1.00 95.25 264 ASP A CA 1
ATOM 2075 C C . ASP A 1 264 ? -16.756 9.005 11.145 1.00 95.25 264 ASP A C 1
ATOM 2077 O O . ASP A 1 264 ? -15.819 8.210 11.283 1.00 95.25 264 ASP A O 1
ATOM 2081 N N . PHE A 1 265 ? -16.939 10.028 11.987 1.00 96.56 265 PHE A N 1
ATOM 2082 C CA . PHE A 1 265 ? -16.063 10.257 13.139 1.00 96.56 265 PHE A CA 1
ATOM 2083 C C . PHE A 1 265 ? -16.199 9.175 14.215 1.00 96.56 265 PHE A C 1
ATOM 2085 O O . PHE A 1 265 ? -15.230 8.931 14.931 1.00 96.56 265 PHE A O 1
ATOM 2092 N N . GLU A 1 266 ? -17.345 8.490 14.297 1.00 97.12 266 GLU A N 1
ATOM 2093 C CA . GLU A 1 266 ? -17.547 7.371 15.223 1.00 97.12 266 GLU A CA 1
ATOM 2094 C C . GLU A 1 266 ? -16.608 6.216 14.856 1.00 97.12 266 GLU A C 1
ATOM 2096 O O . GLU A 1 266 ? -15.825 5.753 15.692 1.00 97.12 266 GLU A O 1
ATOM 2101 N N . LYS A 1 267 ? -16.583 5.811 13.578 1.00 96.88 267 LYS A N 1
ATOM 2102 C CA . LYS A 1 267 ? -15.630 4.796 13.114 1.00 96.88 267 LYS A CA 1
ATOM 2103 C C . LYS A 1 267 ? -14.195 5.287 13.157 1.00 96.88 267 LYS A C 1
ATOM 2105 O O . LYS A 1 267 ? -13.330 4.533 13.597 1.00 96.88 267 LYS A O 1
ATOM 2110 N N . ALA A 1 268 ? -13.924 6.524 12.738 1.00 97.06 268 ALA A N 1
ATOM 2111 C CA . ALA A 1 268 ? -12.569 7.069 12.788 1.00 97.06 268 ALA A CA 1
ATOM 2112 C C . ALA A 1 268 ? -11.991 7.011 14.211 1.00 97.06 268 ALA A C 1
ATOM 2114 O O . ALA A 1 268 ? -10.872 6.533 14.413 1.00 97.06 268 ALA A O 1
ATOM 2115 N N . TYR A 1 269 ? -12.788 7.413 15.205 1.00 97.81 269 TYR A N 1
ATOM 2116 C CA . TYR A 1 269 ? -12.431 7.290 16.611 1.00 97.81 269 TYR A CA 1
ATOM 2117 C C . TYR A 1 269 ? -12.205 5.830 17.007 1.00 97.81 269 TYR A C 1
ATOM 2119 O O . TYR A 1 269 ? -11.150 5.509 17.550 1.00 97.81 269 TYR A O 1
ATOM 2127 N N . ALA A 1 270 ? -13.151 4.937 16.701 1.00 97.94 270 ALA A N 1
ATOM 2128 C CA . ALA A 1 270 ? -13.077 3.537 17.106 1.00 97.94 270 ALA A CA 1
ATOM 2129 C C . ALA A 1 270 ? -11.830 2.816 16.561 1.00 97.94 270 ALA A C 1
ATOM 2131 O O . ALA A 1 270 ? -11.125 2.138 17.310 1.00 97.94 270 ALA A O 1
ATOM 2132 N N . TYR A 1 271 ? -11.520 2.992 15.273 1.00 97.50 271 TYR A N 1
ATOM 2133 C CA . TYR A 1 271 ? -10.341 2.394 14.647 1.00 97.50 271 TYR A CA 1
ATOM 2134 C C . TYR A 1 271 ? -9.034 2.955 15.231 1.00 97.50 271 TYR A C 1
ATOM 2136 O O . TYR A 1 271 ? -8.135 2.183 15.572 1.00 97.50 271 TYR A O 1
ATOM 2144 N N . ASN A 1 272 ? -8.936 4.276 15.430 1.00 97.06 272 ASN A N 1
ATOM 2145 C CA . ASN A 1 272 ? -7.751 4.894 16.035 1.00 97.06 272 ASN A CA 1
ATOM 2146 C C . ASN A 1 272 ? -7.580 4.503 17.516 1.00 97.06 272 ASN A C 1
ATOM 2148 O O . ASN A 1 272 ? -6.460 4.306 17.985 1.00 97.06 272 ASN A O 1
ATOM 2152 N N . HIS A 1 273 ? -8.681 4.341 18.252 1.00 96.38 273 HIS A N 1
ATOM 2153 C CA . HIS A 1 273 ? -8.658 3.886 19.639 1.00 96.38 273 HIS A CA 1
ATOM 2154 C C . HIS A 1 273 ? -8.206 2.421 19.744 1.00 96.38 273 HIS A C 1
ATOM 2156 O O . HIS A 1 273 ? -7.310 2.106 20.526 1.00 96.38 273 HIS A O 1
ATOM 2162 N N . ALA A 1 274 ? -8.741 1.531 18.900 1.00 95.81 274 ALA A N 1
ATOM 2163 C CA . ALA A 1 274 ? -8.306 0.133 18.838 1.00 95.81 274 ALA A CA 1
ATOM 2164 C C . ALA A 1 274 ? -6.818 0.010 18.464 1.00 95.81 274 ALA A C 1
ATOM 2166 O O . ALA A 1 274 ? -6.088 -0.777 19.070 1.00 95.81 274 ALA A O 1
ATOM 2167 N N . TYR A 1 275 ? -6.356 0.824 17.508 1.00 95.06 275 TYR A N 1
ATOM 2168 C CA . TYR A 1 275 ? -4.947 0.919 17.128 1.00 95.06 275 TYR A CA 1
ATOM 2169 C C . TYR A 1 275 ? -4.048 1.230 18.325 1.00 95.06 275 TYR A C 1
ATOM 2171 O O . TYR A 1 275 ? -3.079 0.507 18.581 1.00 95.06 275 TYR A O 1
ATOM 2179 N N . LYS A 1 276 ? -4.407 2.275 19.085 1.00 94.19 276 LYS A N 1
ATOM 2180 C CA . LYS A 1 276 ? -3.692 2.691 20.292 1.00 94.19 276 LYS A CA 1
ATOM 2181 C C . LYS A 1 276 ? -3.575 1.538 21.286 1.00 94.19 276 LYS A C 1
ATOM 2183 O O . LYS A 1 276 ? -2.459 1.162 21.634 1.00 94.19 276 LYS A O 1
ATOM 2188 N N . MET A 1 277 ? -4.706 0.941 21.671 1.00 93.06 277 MET A N 1
ATOM 2189 C CA . MET A 1 277 ? -4.753 -0.139 22.664 1.00 93.06 277 MET A CA 1
ATOM 2190 C C . MET A 1 277 ? -3.821 -1.304 22.297 1.00 93.06 277 MET A C 1
ATOM 2192 O O . MET A 1 277 ? -3.092 -1.819 23.145 1.00 93.06 277 MET A O 1
ATOM 2196 N N . ILE A 1 278 ? -3.813 -1.711 21.023 1.00 90.50 278 ILE A N 1
ATOM 2197 C CA . ILE A 1 278 ? -2.993 -2.835 20.554 1.00 90.50 278 ILE A CA 1
ATOM 2198 C C . ILE A 1 278 ? -1.503 -2.473 20.537 1.00 90.50 278 ILE A C 1
ATOM 2200 O O . ILE A 1 278 ? -0.667 -3.275 20.970 1.00 90.50 278 ILE A O 1
ATOM 2204 N N . LYS A 1 279 ? -1.141 -1.281 20.043 1.00 88.75 279 LYS A N 1
ATOM 2205 C CA . LYS A 1 279 ? 0.262 -0.842 19.999 1.00 88.75 279 LYS A CA 1
ATOM 2206 C C . LYS A 1 279 ? 0.822 -0.638 21.406 1.00 88.75 279 LYS A C 1
ATOM 2208 O O . LYS A 1 279 ? 1.930 -1.103 21.660 1.00 88.75 279 LYS A O 1
ATOM 2213 N N . GLU A 1 280 ? 0.066 -0.034 22.327 1.00 87.69 280 GLU A N 1
ATOM 2214 C CA . GLU A 1 280 ? 0.475 0.124 23.733 1.00 87.69 280 GLU A CA 1
ATOM 2215 C C . GLU A 1 280 ? 0.785 -1.234 24.364 1.00 87.69 280 GLU A C 1
ATOM 2217 O O . GLU A 1 280 ? 1.896 -1.449 24.849 1.00 87.69 280 GLU A O 1
ATOM 2222 N N . ALA A 1 281 ? -0.141 -2.193 24.247 1.00 85.12 281 ALA A N 1
ATOM 2223 C CA . ALA A 1 281 ? 0.046 -3.544 24.770 1.00 85.12 281 ALA A CA 1
ATOM 2224 C C . ALA A 1 281 ? 1.263 -4.263 24.157 1.00 85.12 281 ALA A C 1
ATOM 2226 O O . ALA A 1 281 ? 1.947 -5.033 24.836 1.00 85.12 281 ALA A O 1
ATOM 2227 N N . SER A 1 282 ? 1.547 -4.010 22.877 1.00 81.19 282 SER A N 1
ATOM 2228 C CA . SER A 1 282 ? 2.690 -4.602 22.176 1.00 81.19 282 SER A CA 1
ATOM 2229 C C . SER A 1 282 ? 4.020 -4.022 22.662 1.00 81.19 282 SER A C 1
ATOM 2231 O O . SER A 1 282 ? 4.975 -4.766 22.868 1.00 81.19 282 SER A O 1
ATOM 2233 N N . ILE A 1 283 ? 4.091 -2.708 22.881 1.00 77.94 283 ILE A N 1
ATOM 2234 C CA . ILE A 1 283 ? 5.334 -2.003 23.234 1.00 77.94 283 ILE A CA 1
ATOM 2235 C C . ILE A 1 283 ? 5.734 -2.240 24.683 1.00 77.94 283 ILE A C 1
ATOM 2237 O O . ILE A 1 283 ? 6.926 -2.404 24.941 1.00 77.94 283 ILE A O 1
ATOM 2241 N N . THR A 1 284 ? 4.772 -2.362 25.608 1.00 70.50 284 THR A N 1
ATOM 2242 C CA . THR A 1 284 ? 5.061 -2.675 27.021 1.00 70.50 284 THR A CA 1
ATOM 2243 C C . THR A 1 284 ? 5.881 -3.964 27.189 1.00 70.50 284 THR A C 1
ATOM 2245 O O . THR A 1 284 ? 6.507 -4.198 28.219 1.00 70.50 284 THR A O 1
ATOM 2248 N N . LYS A 1 285 ? 5.935 -4.815 26.160 1.00 68.81 285 LYS A N 1
ATOM 2249 C CA . LYS A 1 285 ? 6.705 -6.059 26.157 1.00 68.81 285 LYS A CA 1
ATOM 2250 C C . LYS A 1 285 ? 8.171 -5.909 25.721 1.00 68.81 285 LYS A C 1
ATOM 2252 O O . LYS A 1 285 ? 8.973 -6.780 26.045 1.00 68.81 285 LYS A O 1
ATOM 2257 N N . PHE A 1 286 ? 8.537 -4.845 25.002 1.00 65.81 286 PHE A N 1
ATOM 2258 C CA . PHE A 1 286 ? 9.837 -4.712 24.318 1.00 65.81 286 PHE A CA 1
ATOM 2259 C C . PHE A 1 286 ? 10.707 -3.553 24.846 1.00 65.81 286 PHE A C 1
ATOM 2261 O O . PHE A 1 286 ? 11.551 -3.032 24.115 1.00 65.81 286 PHE A O 1
ATOM 2268 N N . HIS A 1 287 ? 10.515 -3.138 26.104 1.00 59.81 287 HIS A N 1
ATOM 2269 C CA . HIS A 1 287 ? 11.211 -1.987 26.690 1.00 59.81 287 HIS A CA 1
ATOM 2270 C C . HIS A 1 287 ? 12.743 -2.086 26.602 1.00 59.81 287 HIS A C 1
ATOM 2272 O O . HIS A 1 287 ? 13.391 -2.884 27.279 1.00 59.81 287 HIS A O 1
ATOM 2278 N N . SER A 1 288 ? 13.300 -1.184 25.798 1.00 62.34 288 SER A N 1
ATOM 2279 C CA . SER A 1 288 ? 14.650 -0.649 25.932 1.00 62.34 288 SER A CA 1
ATOM 2280 C C . SER A 1 288 ? 14.518 0.875 25.981 1.00 62.34 288 SER A C 1
ATOM 2282 O O . SER A 1 288 ? 13.687 1.427 25.259 1.00 62.34 288 SER A O 1
ATOM 2284 N N . ASP A 1 289 ? 15.331 1.550 26.797 1.00 64.25 289 ASP A N 1
ATOM 2285 C CA . ASP A 1 289 ? 15.256 3.003 27.054 1.00 64.25 289 ASP A CA 1
ATOM 2286 C C . ASP A 1 289 ? 15.289 3.879 25.780 1.00 64.25 289 ASP A C 1
ATOM 2288 O O . ASP A 1 289 ? 14.847 5.029 25.785 1.00 64.25 289 ASP A O 1
ATOM 2292 N N . TYR A 1 290 ? 15.812 3.358 24.662 1.00 62.75 290 TYR A N 1
ATOM 2293 C CA . TYR A 1 290 ? 15.842 4.061 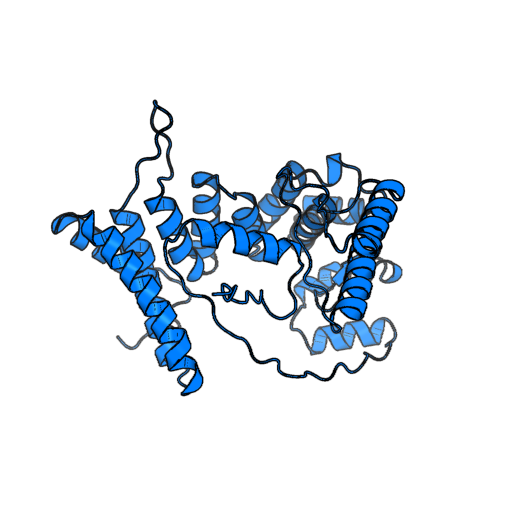23.374 1.00 62.75 290 TYR A CA 1
ATOM 2294 C C . TYR A 1 290 ? 14.446 4.209 22.743 1.00 62.75 290 TYR A C 1
ATOM 2296 O O . TYR A 1 290 ? 14.158 5.225 22.106 1.00 62.75 290 TYR A O 1
ATOM 2304 N N . ASN A 1 291 ? 13.557 3.237 22.959 1.00 68.25 291 ASN A N 1
ATOM 2305 C CA . ASN A 1 291 ? 12.232 3.229 22.341 1.00 68.25 291 ASN A CA 1
ATOM 2306 C C . ASN A 1 291 ? 11.272 4.242 22.978 1.00 68.25 291 ASN A C 1
ATOM 2308 O O . ASN A 1 291 ? 10.360 4.715 22.303 1.00 68.25 291 ASN A O 1
ATOM 2312 N N . ASP A 1 292 ? 11.496 4.655 24.225 1.00 76.69 292 ASP A N 1
ATOM 2313 C CA . ASP A 1 292 ? 10.518 5.458 24.966 1.00 76.69 292 ASP A CA 1
ATOM 2314 C C . ASP A 1 292 ? 10.263 6.835 24.326 1.00 76.69 292 ASP A C 1
ATOM 2316 O O . ASP A 1 292 ? 9.120 7.284 24.247 1.00 76.69 292 ASP A O 1
ATOM 2320 N N . LYS A 1 293 ? 11.296 7.503 23.790 1.00 81.12 293 LYS A N 1
ATOM 2321 C CA . LYS A 1 293 ? 11.129 8.829 23.156 1.00 81.12 293 LYS A CA 1
ATOM 2322 C C . LYS A 1 293 ? 10.415 8.765 21.810 1.00 81.12 293 LYS A C 1
ATOM 2324 O O . LYS A 1 293 ? 9.586 9.628 21.524 1.00 81.12 293 LYS A O 1
ATOM 2329 N N . VAL A 1 294 ? 10.769 7.790 20.973 1.00 79.62 294 VAL A N 1
ATOM 2330 C CA . VAL A 1 294 ? 10.149 7.620 19.649 1.00 79.62 294 VAL A CA 1
ATOM 2331 C C . VAL A 1 294 ? 8.694 7.197 19.826 1.00 79.62 294 VAL A C 1
ATOM 2333 O O . VAL A 1 294 ? 7.806 7.802 19.225 1.00 79.62 294 VAL A O 1
ATOM 2336 N N . MET A 1 295 ? 8.436 6.245 20.727 1.00 82.31 295 MET A N 1
ATOM 2337 C CA . MET A 1 295 ? 7.079 5.774 20.990 1.00 82.31 295 MET A CA 1
ATOM 2338 C C . MET A 1 295 ? 6.211 6.829 21.675 1.00 82.31 295 MET A C 1
ATOM 2340 O O . MET A 1 295 ? 5.046 6.948 21.312 1.00 82.31 295 MET A O 1
ATOM 2344 N N . SER A 1 296 ? 6.755 7.652 22.581 1.00 85.69 296 SER A N 1
ATOM 2345 C CA . SER A 1 296 ? 6.002 8.763 23.186 1.00 85.69 296 SER A CA 1
ATOM 2346 C C . SER A 1 296 ? 5.443 9.707 22.124 1.00 85.69 296 SER A C 1
ATOM 2348 O O . SER A 1 296 ? 4.255 9.996 22.137 1.00 85.69 296 SER A O 1
ATOM 2350 N N . ARG A 1 297 ? 6.266 10.140 21.161 1.00 86.38 297 ARG A N 1
ATOM 2351 C CA . ARG A 1 297 ? 5.810 11.056 20.100 1.00 86.38 297 ARG A CA 1
ATOM 2352 C C . ARG A 1 297 ? 4.764 10.422 19.196 1.00 86.38 297 ARG A C 1
ATOM 2354 O O . ARG A 1 297 ? 3.827 11.084 18.760 1.00 86.38 297 ARG A O 1
ATOM 2361 N N . PHE A 1 298 ? 4.947 9.142 18.896 1.00 87.69 298 PHE A N 1
ATOM 2362 C CA . PHE A 1 298 ? 3.977 8.381 18.130 1.00 87.69 298 PHE A CA 1
ATOM 2363 C C . PHE A 1 298 ? 2.623 8.326 18.857 1.00 87.69 298 PHE A C 1
ATOM 2365 O O . PHE A 1 298 ? 1.593 8.617 18.248 1.00 87.69 298 PHE A O 1
ATOM 2372 N N . PHE A 1 299 ? 2.617 8.037 20.161 1.00 89.56 299 PHE A N 1
ATOM 2373 C CA . PHE A 1 299 ? 1.387 8.020 20.952 1.00 89.56 299 PHE A CA 1
ATOM 2374 C C . PHE A 1 299 ? 0.761 9.400 21.116 1.00 89.56 299 PHE A C 1
ATOM 2376 O O . PHE A 1 299 ? -0.457 9.504 21.011 1.00 89.56 299 PHE A O 1
ATOM 2383 N N . ASP A 1 300 ? 1.562 10.460 21.232 1.00 91.44 300 ASP A N 1
ATOM 2384 C CA . ASP A 1 300 ? 1.055 11.834 21.228 1.00 91.44 300 ASP A CA 1
ATOM 2385 C C . ASP A 1 300 ? 0.278 12.136 19.934 1.00 91.44 300 ASP A C 1
ATOM 2387 O O . ASP A 1 300 ? -0.796 12.734 19.978 1.00 91.44 300 ASP A O 1
ATOM 2391 N N . ALA A 1 301 ? 0.775 11.695 18.772 1.00 89.81 301 ALA A N 1
ATOM 2392 C CA . ALA A 1 301 ? 0.084 11.882 17.493 1.00 89.81 301 ALA A CA 1
ATOM 2393 C C . ALA A 1 301 ? -1.212 11.054 17.398 1.00 89.81 301 ALA A C 1
ATOM 2395 O O . ALA A 1 301 ? -2.227 11.528 16.880 1.00 89.81 301 ALA A O 1
ATOM 2396 N N . VAL A 1 302 ? -1.204 9.820 17.911 1.00 92.19 302 VAL A N 1
ATOM 2397 C CA . VAL A 1 302 ? -2.407 8.973 17.997 1.00 92.19 302 VAL A CA 1
ATOM 2398 C C . VAL A 1 302 ? -3.448 9.601 18.930 1.00 92.19 302 VAL A C 1
ATOM 2400 O O . VAL A 1 302 ? -4.631 9.627 18.581 1.00 92.19 302 VAL A O 1
ATOM 2403 N N . ASP A 1 303 ? -3.020 10.178 20.052 1.00 92.88 303 ASP A N 1
ATOM 2404 C CA . ASP A 1 303 ? -3.886 10.850 21.023 1.00 92.88 303 ASP A CA 1
ATOM 2405 C C . ASP A 1 303 ? -4.452 12.162 20.502 1.00 92.88 303 ASP A C 1
ATOM 2407 O O . ASP A 1 303 ? -5.637 12.434 20.685 1.00 92.88 303 ASP A O 1
ATOM 2411 N N . GLN A 1 304 ? -3.656 12.949 19.781 1.00 94.75 304 GLN A N 1
ATOM 2412 C CA . GLN A 1 304 ? -4.145 14.152 19.111 1.00 94.75 304 GLN A CA 1
ATOM 2413 C C . GLN A 1 304 ? -5.229 13.817 18.082 1.00 94.75 304 GLN A C 1
ATOM 2415 O O . GLN A 1 304 ? -6.254 14.501 18.033 1.00 94.75 304 GLN A O 1
ATOM 2420 N N . ARG A 1 305 ? -5.057 12.737 17.305 1.00 94.81 305 ARG A N 1
ATOM 2421 C CA . ARG A 1 305 ? -6.095 12.255 16.378 1.00 94.81 305 ARG A CA 1
ATOM 2422 C C . ARG A 1 305 ? -7.342 11.772 17.114 1.00 94.81 305 ARG A C 1
ATOM 2424 O O . ARG A 1 305 ? -8.443 12.163 16.740 1.00 94.81 305 ARG A O 1
ATOM 2431 N N . ALA A 1 306 ? -7.187 10.988 18.182 1.00 92.69 306 ALA A N 1
ATOM 2432 C CA . ALA A 1 306 ? -8.315 10.526 18.993 1.00 92.69 306 ALA A CA 1
ATOM 2433 C C . ALA A 1 306 ? -9.089 11.701 19.609 1.00 92.69 306 ALA A C 1
ATOM 2435 O O . ALA A 1 306 ? -10.316 11.721 19.556 1.00 92.69 306 ALA A O 1
ATOM 2436 N N . ALA A 1 307 ? -8.385 12.699 20.149 1.00 94.19 307 ALA A N 1
ATOM 2437 C CA . ALA A 1 307 ? -8.985 13.907 20.704 1.00 94.19 307 ALA A CA 1
ATOM 2438 C C . ALA A 1 307 ? -9.718 14.719 19.629 1.00 94.19 307 ALA A C 1
ATOM 2440 O O . ALA A 1 307 ? -10.828 15.193 19.869 1.00 94.19 307 ALA A O 1
ATOM 2441 N N . TYR A 1 308 ? -9.134 14.836 18.432 1.00 96.19 308 TYR A N 1
ATOM 2442 C CA . TYR A 1 308 ? -9.791 15.474 17.298 1.00 96.19 308 TYR A CA 1
ATOM 2443 C C . TYR A 1 308 ? -11.086 14.744 16.921 1.00 96.19 308 TYR A C 1
ATOM 2445 O O . TYR A 1 308 ? -12.139 15.377 16.924 1.00 96.19 308 TYR A O 1
ATOM 2453 N N . TYR A 1 309 ? -11.051 13.428 16.689 1.00 96.62 309 TYR A N 1
ATOM 2454 C CA . TYR A 1 309 ? -12.256 12.659 16.352 1.00 96.62 309 TYR A CA 1
ATOM 2455 C C . TYR A 1 309 ? -13.299 12.716 17.473 1.00 96.62 309 TYR A C 1
ATOM 2457 O O . TYR A 1 309 ? -14.462 12.998 17.211 1.00 96.62 309 TYR A O 1
ATOM 2465 N N . GLY A 1 310 ? -12.878 12.555 18.729 1.00 95.06 310 GLY A N 1
ATOM 2466 C CA . GLY A 1 310 ? -13.765 12.600 19.891 1.00 95.06 310 GLY A CA 1
ATOM 2467 C C . GLY 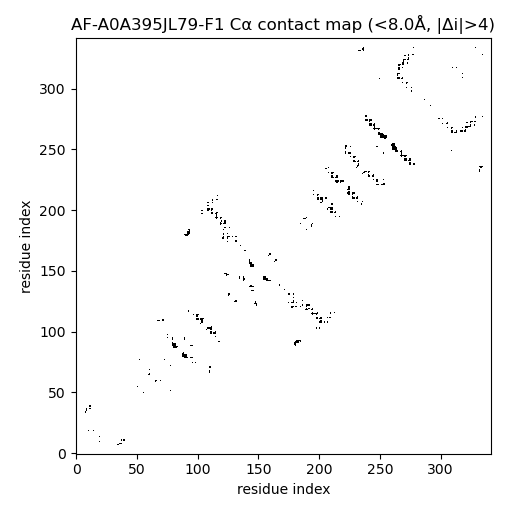A 1 310 ? -14.410 13.970 20.112 1.00 95.06 310 GLY A C 1
ATOM 2468 O O . GLY A 1 310 ? -15.533 14.038 20.594 1.00 95.06 310 GLY A O 1
ATOM 2469 N N . SER A 1 311 ? -13.758 15.066 19.705 1.00 97.00 311 SER A N 1
ATOM 2470 C CA . SER A 1 311 ? -14.350 16.413 19.762 1.00 97.00 311 SER A CA 1
ATOM 2471 C C . SER A 1 311 ? -15.540 16.605 18.815 1.00 97.00 311 SER A C 1
ATOM 2473 O O . SER A 1 311 ? -16.299 17.557 18.984 1.00 97.00 311 SER A O 1
ATOM 2475 N N . GLN A 1 312 ? -15.691 15.719 17.824 1.00 97.62 312 GLN A N 1
ATOM 2476 C CA . GLN A 1 312 ? -16.806 15.718 16.876 1.00 97.62 312 GLN A CA 1
ATOM 2477 C C . GLN A 1 312 ? -17.982 14.847 17.346 1.00 97.62 312 GLN A C 1
ATOM 2479 O O . GLN A 1 312 ? -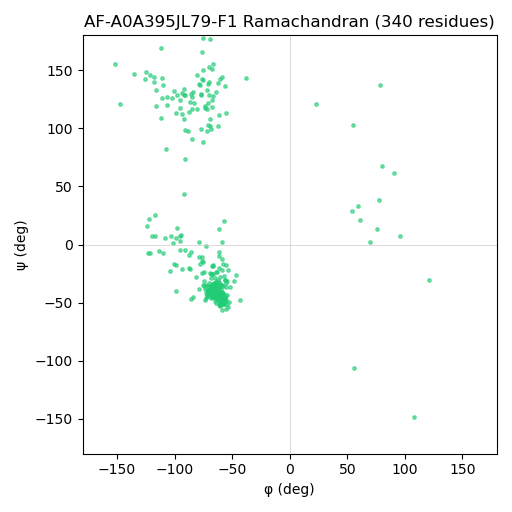19.009 14.826 16.675 1.00 97.62 312 GLN A O 1
ATOM 2484 N N . LEU A 1 313 ? -17.838 14.134 18.470 1.00 97.19 313 LEU A N 1
ATOM 2485 C CA . LEU A 1 313 ? -18.811 13.166 18.974 1.00 97.19 313 LEU A CA 1
ATOM 2486 C C . LEU A 1 313 ? -19.482 13.656 20.261 1.00 97.19 313 LEU A C 1
ATOM 2488 O O . LEU A 1 313 ? -18.857 14.255 21.140 1.00 97.19 313 LEU A O 1
ATOM 2492 N N . GLY A 1 314 ? -20.771 13.360 20.403 1.00 97.12 314 GLY A N 1
ATOM 2493 C CA . GLY A 1 314 ? -21.480 13.447 21.671 1.00 97.12 314 GLY A CA 1
ATOM 2494 C C . GLY A 1 314 ? -21.150 12.265 22.598 1.00 97.12 314 GLY A C 1
ATOM 2495 O O . GLY A 1 314 ? -20.658 11.231 22.149 1.00 97.12 314 GLY A O 1
ATOM 2496 N N . PRO A 1 315 ? -21.486 12.345 23.900 1.00 97.31 315 PRO A N 1
ATOM 2497 C CA . PRO A 1 315 ? -21.147 11.294 24.866 1.00 97.31 315 PRO A CA 1
ATOM 2498 C C . PRO A 1 315 ? -21.641 9.885 24.497 1.00 97.31 315 PRO A C 1
ATOM 2500 O O . PRO A 1 315 ? -20.952 8.904 24.758 1.00 97.31 315 PRO A O 1
ATOM 2503 N N . ALA A 1 316 ? -22.831 9.771 23.898 1.00 97.56 316 ALA A N 1
ATOM 2504 C CA . ALA A 1 316 ? -23.385 8.480 23.491 1.00 97.56 316 ALA A CA 1
ATOM 2505 C C . ALA A 1 316 ? -22.630 7.868 22.298 1.00 97.56 316 ALA A C 1
ATOM 2507 O O . ALA A 1 316 ? -22.391 6.663 22.288 1.00 97.56 316 ALA A O 1
ATOM 2508 N N . GLU A 1 317 ? -22.229 8.694 21.330 1.00 97.56 317 GLU A N 1
ATOM 2509 C CA . GLU A 1 317 ? -21.460 8.273 20.152 1.00 97.56 317 GLU A CA 1
ATOM 2510 C C . GLU A 1 317 ? -20.038 7.873 20.556 1.00 97.56 317 GLU A C 1
ATOM 2512 O O . GLU A 1 317 ? -19.546 6.836 20.123 1.00 97.56 317 GLU A O 1
ATOM 2517 N N . THR A 1 318 ? -19.407 8.616 21.474 1.00 97.50 318 THR A N 1
ATOM 2518 C CA . THR A 1 318 ? -18.106 8.236 22.046 1.00 97.50 318 THR A CA 1
ATOM 2519 C C . THR A 1 318 ? -18.168 6.863 22.717 1.00 97.50 318 THR A C 1
ATOM 2521 O O . THR A 1 318 ? -17.324 6.013 22.444 1.00 97.50 318 THR A O 1
ATOM 2524 N N . LEU A 1 319 ? -19.193 6.599 23.538 1.00 97.31 319 LEU A N 1
ATOM 2525 C CA . LEU A 1 319 ? -19.375 5.288 24.177 1.00 97.31 319 LEU A CA 1
ATOM 2526 C C . LEU A 1 319 ? -19.595 4.161 23.154 1.00 97.31 319 LEU A C 1
ATOM 2528 O O . LEU A 1 319 ? -19.095 3.050 23.344 1.00 97.31 319 LEU A O 1
ATOM 2532 N N . ALA A 1 320 ? -20.330 4.429 22.072 1.00 97.50 320 ALA A N 1
ATOM 2533 C CA . ALA A 1 320 ? -20.522 3.468 20.987 1.00 97.50 320 ALA A CA 1
ATOM 2534 C C . ALA A 1 320 ? -19.201 3.173 20.256 1.00 97.50 320 ALA A C 1
ATOM 2536 O O . ALA A 1 320 ? -18.849 2.003 20.068 1.00 97.50 320 ALA A O 1
ATOM 2537 N N . ALA A 1 321 ? -18.420 4.211 19.943 1.00 97.62 321 ALA A N 1
ATOM 2538 C CA . ALA A 1 321 ? -17.112 4.086 19.311 1.00 97.62 321 ALA A CA 1
ATOM 2539 C C . ALA A 1 321 ? -16.115 3.307 20.187 1.00 97.62 321 ALA A C 1
ATOM 2541 O O . ALA A 1 321 ? -15.414 2.425 19.692 1.00 97.62 321 ALA A O 1
ATOM 2542 N N . GLU A 1 322 ? -16.079 3.567 21.497 1.00 97.31 322 GLU A N 1
ATOM 2543 C CA . GLU A 1 322 ? -15.267 2.807 22.457 1.00 97.31 322 GLU A CA 1
ATOM 2544 C C . GLU A 1 322 ? -15.700 1.335 22.532 1.00 97.31 322 GLU A C 1
ATOM 2546 O O . GLU A 1 322 ? -14.863 0.426 22.548 1.00 97.31 322 GLU A O 1
ATOM 2551 N N . ALA A 1 323 ? -17.007 1.059 22.549 1.00 97.62 323 ALA A N 1
ATOM 2552 C CA . ALA A 1 323 ? -17.518 -0.310 22.535 1.00 97.62 323 ALA A CA 1
ATOM 2553 C C . ALA A 1 323 ? -17.115 -1.053 21.249 1.00 97.62 323 ALA A C 1
ATOM 2555 O O . ALA A 1 323 ? -16.706 -2.220 21.312 1.00 97.62 323 ALA A O 1
ATOM 2556 N N . PHE A 1 324 ? -17.171 -0.372 20.100 1.00 97.75 324 PHE A N 1
ATOM 2557 C CA . PHE A 1 324 ? -16.728 -0.918 18.821 1.00 97.75 324 PHE A CA 1
ATOM 2558 C C . PHE A 1 324 ? -15.207 -1.132 18.783 1.00 97.75 324 PHE A C 1
ATOM 2560 O O . PHE A 1 324 ? -14.754 -2.208 18.392 1.00 97.75 324 PHE A O 1
ATOM 2567 N N . ALA A 1 325 ? -14.408 -0.188 19.286 1.00 96.69 325 ALA A N 1
ATOM 2568 C CA . ALA A 1 325 ? -12.959 -0.348 19.419 1.00 96.69 325 ALA A CA 1
ATOM 2569 C C . ALA A 1 325 ? -12.598 -1.590 20.250 1.00 96.69 325 ALA A C 1
ATOM 2571 O O . ALA A 1 325 ? -11.795 -2.423 19.829 1.00 96.69 325 ALA A O 1
ATOM 2572 N N . ASN A 1 326 ? -13.268 -1.786 21.389 1.00 94.81 326 ASN A N 1
ATOM 2573 C CA . ASN A 1 326 ? -13.104 -2.980 22.219 1.00 94.81 326 ASN A CA 1
ATOM 2574 C C . ASN A 1 326 ? -13.476 -4.274 21.477 1.00 94.81 326 ASN A C 1
ATOM 2576 O O . ASN A 1 326 ? -12.859 -5.321 21.683 1.00 94.81 326 ASN A O 1
ATOM 2580 N N . GLN A 1 327 ? -14.494 -4.239 20.614 1.00 95.38 327 GLN A N 1
ATOM 2581 C CA . GLN A 1 327 ? -14.832 -5.373 19.755 1.00 95.38 327 GLN A CA 1
ATOM 2582 C C . GLN A 1 327 ? -13.723 -5.663 18.735 1.00 95.38 327 GLN A C 1
ATOM 2584 O O . GLN A 1 327 ? -13.364 -6.829 18.577 1.00 95.38 327 GLN A O 1
ATOM 2589 N N . LEU A 1 328 ? -13.152 -4.638 18.094 1.00 94.44 328 LEU A N 1
ATOM 2590 C CA . LEU A 1 328 ? -12.018 -4.797 17.178 1.00 94.44 328 LEU A CA 1
ATOM 2591 C C . LEU A 1 328 ? -10.831 -5.456 17.890 1.00 94.44 328 LEU A C 1
ATOM 2593 O O . LEU A 1 328 ? -10.333 -6.477 17.423 1.00 94.44 328 LEU A O 1
ATOM 2597 N N . VAL A 1 329 ? -10.436 -4.950 19.062 1.00 92.81 329 VAL A N 1
ATOM 2598 C CA . VAL A 1 329 ? -9.328 -5.520 19.849 1.00 92.81 329 VAL A CA 1
ATOM 2599 C C . VAL A 1 329 ? -9.574 -6.996 20.181 1.00 92.81 329 VAL A C 1
ATOM 2601 O O . VAL A 1 329 ? -8.694 -7.825 19.956 1.00 92.81 329 VAL A O 1
ATOM 2604 N N . ARG A 1 330 ? -10.782 -7.352 20.644 1.00 90.75 330 ARG A N 1
ATOM 2605 C CA . ARG A 1 330 ? -11.150 -8.749 20.959 1.00 90.75 330 ARG A CA 1
ATOM 2606 C C . ARG A 1 330 ? -11.148 -9.672 19.742 1.00 90.75 330 ARG A C 1
ATOM 2608 O O . ARG A 1 330 ? -10.854 -10.855 19.883 1.00 90.75 330 ARG A O 1
ATOM 2615 N N . ASN A 1 331 ? -11.486 -9.146 18.569 1.00 88.75 331 ASN A N 1
ATOM 2616 C CA . ASN A 1 331 ? -11.565 -9.917 17.332 1.00 88.75 331 ASN A CA 1
ATOM 2617 C C . ASN A 1 331 ? -10.218 -10.031 16.603 1.00 88.75 331 ASN A C 1
ATOM 2619 O O . ASN A 1 331 ? -10.129 -10.758 15.611 1.00 88.75 331 ASN A O 1
ATOM 2623 N N . ASN A 1 332 ? -9.170 -9.341 17.064 1.00 85.75 332 ASN A N 1
ATOM 2624 C CA . ASN A 1 332 ? -7.858 -9.432 16.442 1.00 85.75 332 ASN A CA 1
ATOM 2625 C C . ASN A 1 332 ? -7.238 -10.815 16.687 1.00 85.75 332 ASN A C 1
ATOM 2627 O O . ASN A 1 332 ? -6.751 -11.117 17.779 1.00 85.75 332 ASN A O 1
ATOM 2631 N N . LYS A 1 333 ? -7.186 -11.631 15.630 1.00 76.31 333 LYS A N 1
ATOM 2632 C CA . LYS A 1 333 ? -6.607 -12.985 15.645 1.00 76.31 333 LYS A CA 1
ATOM 2633 C C . LYS A 1 333 ? -5.144 -13.015 16.108 1.00 76.31 333 LYS A C 1
ATOM 2635 O O . LYS A 1 333 ? -4.716 -14.012 16.685 1.00 76.31 333 LYS A O 1
ATOM 2640 N N . ASN A 1 334 ? -4.404 -11.924 15.915 1.00 74.56 334 ASN A N 1
ATOM 2641 C CA . ASN A 1 334 ? -2.973 -11.830 16.202 1.00 74.56 334 ASN A CA 1
ATOM 2642 C C . ASN A 1 334 ? -2.648 -11.168 17.543 1.00 74.56 334 ASN A C 1
ATOM 2644 O O . ASN A 1 334 ? -1.555 -11.367 18.071 1.00 74.56 334 ASN A O 1
ATOM 2648 N N . CYS A 1 335 ? -3.586 -10.436 18.146 1.00 66.25 335 CYS A N 1
ATOM 2649 C CA . CYS A 1 335 ? -3.318 -9.707 19.386 1.00 66.25 335 CYS A CA 1
ATOM 2650 C C . CYS A 1 335 ? -3.342 -10.608 20.642 1.00 66.25 335 CYS A C 1
ATOM 2652 O O . CYS A 1 335 ? -2.912 -10.186 21.714 1.00 66.25 335 CYS A O 1
ATOM 2654 N N . CYS A 1 336 ? -3.800 -11.866 20.543 1.00 54.66 336 CYS A N 1
ATOM 2655 C CA . CYS A 1 336 ? -4.188 -12.659 21.721 1.00 54.66 336 CYS A CA 1
ATOM 2656 C C . CYS A 1 336 ? -3.423 -13.972 21.968 1.00 54.66 336 CYS A C 1
ATOM 2658 O O . CYS A 1 336 ? -3.768 -14.690 22.909 1.00 54.66 336 CYS A O 1
ATOM 2660 N N . SER A 1 337 ? -2.358 -14.298 21.228 1.00 52.62 337 SER A N 1
ATOM 2661 C CA . SER A 1 337 ? -1.515 -15.446 21.617 1.00 52.62 337 SER A CA 1
ATOM 2662 C C . SER A 1 337 ? -0.738 -15.183 22.920 1.00 52.62 337 SER A C 1
ATOM 2664 O O . SER A 1 337 ? -0.476 -16.126 23.665 1.00 52.62 337 SER A O 1
ATOM 2666 N N . SER A 1 338 ? -0.460 -13.915 23.264 1.00 42.75 338 SER A N 1
ATOM 2667 C CA . SER A 1 338 ? 0.225 -13.533 24.514 1.00 42.75 338 SER A CA 1
ATOM 2668 C C . SER A 1 338 ? -0.596 -12.734 25.539 1.00 42.75 338 SER A C 1
ATOM 2670 O O . SER A 1 338 ?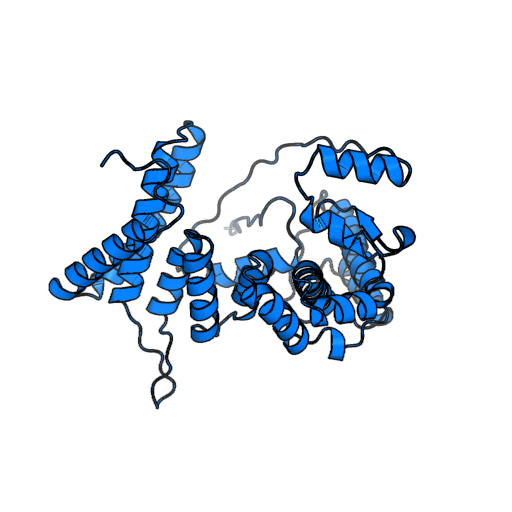 -0.096 -12.524 26.640 1.00 42.75 338 SER A O 1
ATOM 2672 N N . LEU A 1 339 ? -1.833 -12.315 25.235 1.00 43.28 339 LEU A N 1
ATOM 2673 C CA . LEU A 1 339 ? -2.679 -11.496 26.133 1.00 43.28 339 LEU A CA 1
ATOM 2674 C C . LEU A 1 339 ? -3.721 -12.291 26.951 1.00 43.28 339 LEU A C 1
ATOM 2676 O O . LEU A 1 339 ? -4.598 -11.687 27.554 1.00 43.28 339 LEU A O 1
ATOM 2680 N N . LYS A 1 340 ? -3.631 -13.629 27.034 1.00 43.38 340 LYS A N 1
ATOM 2681 C CA . LYS A 1 340 ? -4.580 -14.513 27.764 1.00 43.38 340 LYS A CA 1
ATOM 2682 C C . LYS A 1 340 ? -4.702 -14.287 29.293 1.00 43.38 340 LYS A C 1
ATOM 2684 O O . LYS A 1 340 ? -5.255 -15.139 29.981 1.00 43.38 340 LYS A O 1
ATOM 2689 N N . TRP A 1 341 ? -4.189 -13.186 29.834 1.00 38.03 341 TRP A N 1
ATOM 2690 C CA . TRP A 1 341 ? -4.080 -12.929 31.275 1.00 38.03 341 TRP A CA 1
ATOM 2691 C C . TRP A 1 341 ? -4.786 -11.645 31.745 1.00 38.03 341 TRP A C 1
ATOM 2693 O O . TRP A 1 341 ? -4.429 -11.133 32.803 1.00 38.03 341 TRP A O 1
ATOM 2703 N N . TRP A 1 342 ? -5.768 -11.140 30.991 1.00 37.16 342 TRP A N 1
ATOM 2704 C CA . TRP A 1 342 ? -6.605 -10.001 31.393 1.00 37.16 342 TRP A CA 1
ATOM 2705 C C . TRP A 1 342 ? -8.085 -10.362 31.410 1.00 37.16 342 TRP A C 1
ATOM 2707 O O . TRP A 1 342 ? -8.546 -10.986 30.425 1.00 37.16 342 TRP A O 1
#

Sequence (342 aa):
MKSNKRILLPCGIVTSISICIYFLVQDKYLPNSTSHDFQQVNISTNKPEVLGETKTRDAIKSNVGLEDELSFLDGIKYKNIEFTDHGIQPKNLANVYDELVSKALDGDVGSARNLAFELYQCNFAYDSREALDGAIKRIDEEKVLAHPNLESDREYEVDVSRESAEMITLLVSELTEDYERCADITPSQRALSEVAKWAEIAADQGDFGAIKLLQLKAGRDSKEAVKWLNKSWEVFGDVDALSDMAIHYSMGINEDSRGQKEPDFEKAYAYNHAYKMIKEASITKFHSDYNDKVMSRFFDAVDQRAAYYGSQLGPAETLAAEAFANQLVRNNKNCCSSLKWW

Solvent-accessible surface area (backbone atoms only — not comparable to full-atom values): 19674 Å² total; per-residue (Å²): 138,82,82,82,79,82,87,84,77,82,81,87,85,89,68,60,70,76,58,53,58,56,59,66,62,59,61,76,79,52,93,84,80,84,87,74,92,83,85,89,79,94,76,86,84,78,83,83,78,91,61,57,74,70,58,43,53,52,52,47,58,74,72,64,79,43,67,72,69,50,52,66,53,68,83,53,66,66,90,46,51,41,83,52,103,89,44,82,41,54,58,31,42,52,85,46,44,68,59,31,53,52,40,27,74,74,64,37,44,67,34,15,29,51,50,15,54,52,23,50,55,36,54,57,36,56,94,41,70,67,57,43,53,53,45,51,49,36,39,70,75,71,38,32,57,77,63,85,74,56,92,58,94,70,72,44,79,52,87,71,54,93,77,30,66,61,50,50,51,50,50,50,48,51,56,49,51,43,31,53,20,34,44,86,55,48,72,74,65,26,27,68,69,46,21,47,55,28,15,48,59,10,31,76,72,68,35,66,67,21,31,52,51,49,34,62,68,27,67,84,41,36,51,58,25,44,54,34,28,49,49,41,31,75,75,66,38,37,55,68,34,28,47,53,42,15,51,33,25,52,59,16,52,55,63,47,103,83,69,47,48,58,54,38,41,47,58,15,28,12,30,37,49,27,31,47,58,53,51,54,64,56,48,76,73,65,80,48,87,77,51,56,65,60,49,50,56,52,48,52,54,54,49,52,51,39,52,55,30,48,73,78,45,55,76,69,48,47,52,50,16,52,53,49,12,53,48,52,53,72,66,31,80,65,68,49,85,83,53,84,86,121

Foldseek 3Di:
DDDPDDDDDDDDDDDDPVVSVLVVVVVVVDPDDDDDDDDDDDDDDDDDDDDPPVVVLVVCVVPPVPPLVVVVVVPDDCVQWDQDPVGIAGLACVSCVVVLVVCLVVLSLNSLLRLLVLLQLLLFADPDPVVLVVQLVCCVPVVWHDTPPDPDPDIDRHPDDVVVVVVSVVVNVVNVSSNSRHPPPDCVCSPNVNSLVSLVSNVVVPDLSSLVVQLSVCSPQLQSNLVSLVSCCQRPVPLVSLQVNLVSLQCANDQDPVRHGDHPLLSSLLSLLLSLVLVVVVVVVPDDPVVPVVVVVVVVVSVVSNVVSVVVDDPVSNVVSPVSSVVSNVSRPPSPPPPPPD

pLDDT: mean 74.98, std 23.74, range [24.09, 97.94]